Protein AF-A0A538HG33-F1 (afdb_monomer_lite)

pLDDT: mean 92.76, std 6.6, range [61.91, 98.75]

Foldseek 3Di:
DVVVVVVVVVVVVVVVLVVLVVVLPDDDDPPPDDDDPDDVVVVDPPVVVVVVCVLVVLLVVLVVQLVVQLVVLVVVCVVCLVVCLVVDDDDPLVSQLVSLVVNVVSNLVSNVVSQVVNQVSCVVVVFWQDDPVRSVVVSPQDPVNSVVSSVLSNQLQVLCQPVPLCSLVVSLVVQLVVLVVCQACVLVVDDDFDADPPPVLCVVCPPLLAAEGEDECVNTGLDWDWAWGHDDNSTYIYGYVNVVVPPDDPVRSVVRSVVSSVCHVVVVSVSVSSVSSSVSSVVSNVVSVVQCPPHTSNGD

Secondary structure (DSSP, 8-state):
-HHHHHHHHHHHHHHHHHHHHHHHH-----TT-------GGGTS-HHHHHHHHHHHHHHHHHHHHHHHHHHHHHHHHHHHHHHHHTTS-S-HHHHHHHHHHHHHHHHHHHHHHHHHHHHHHHHHHT-B-S-HHHHHHHHSPPHHHHHHHHHHHHHHHHHHHHHGGGTHHHHHHHHHHHHHHHHHHHHHHSPPPBP---HHHHHHHTTSSSEEEEE--TTTB----EEEE-SGGG-EEEEETTTSSSSS-HHHHHHHHHHHHHHHHTTHHHHHHHHHHHHHHHHHHHHHHHHTBTBBTTB-

Structure (mmCIF, N/CA/C/O backbone):
data_AF-A0A538HG33-F1
#
_entry.id   AF-A0A538HG33-F1
#
loop_
_atom_site.group_PDB
_atom_site.id
_atom_site.type_symbol
_atom_site.label_atom_id
_atom_site.label_alt_id
_atom_site.label_comp_id
_atom_site.label_asym_id
_atom_site.label_entity_id
_atom_site.label_seq_id
_atom_site.pdbx_PDB_ins_code
_atom_site.Cartn_x
_atom_site.Cartn_y
_atom_site.Cartn_z
_atom_site.occupancy
_atom_site.B_iso_or_equiv
_atom_site.auth_seq_id
_atom_site.auth_comp_id
_atom_site.auth_asym_id
_atom_site.auth_atom_id
_atom_site.pdbx_PDB_model_num
ATOM 1 N N . MET A 1 1 ? -34.900 19.925 19.706 1.00 61.91 1 MET A N 1
ATOM 2 C CA . MET A 1 1 ? -33.742 20.814 19.424 1.00 61.91 1 MET A CA 1
ATOM 3 C C . MET A 1 1 ? -32.403 20.076 19.303 1.00 61.91 1 MET A C 1
ATOM 5 O O . MET A 1 1 ? -31.758 20.230 18.278 1.00 61.91 1 MET A O 1
ATOM 9 N N . ARG A 1 2 ? -31.978 19.235 20.266 1.00 68.81 2 ARG A N 1
ATOM 10 C CA . ARG A 1 2 ? -30.670 18.530 20.203 1.00 68.81 2 ARG A CA 1
ATOM 11 C C . ARG A 1 2 ? -30.508 17.556 19.023 1.00 68.81 2 ARG A C 1
ATOM 13 O O . ARG A 1 2 ? -29.427 17.481 18.454 1.00 68.81 2 ARG A O 1
ATOM 20 N N . VAL A 1 3 ? -31.574 16.851 18.633 1.00 70.69 3 VAL A N 1
ATOM 21 C CA . VAL A 1 3 ? -31.559 15.928 17.478 1.00 70.69 3 VAL A CA 1
ATOM 22 C C . VAL A 1 3 ? -31.403 16.693 16.160 1.00 70.69 3 VAL A C 1
ATOM 24 O O . VAL A 1 3 ? -30.533 16.359 15.366 1.00 70.69 3 VAL A O 1
ATOM 27 N N . ALA A 1 4 ? -32.168 17.772 15.970 1.00 69.19 4 ALA A N 1
ATOM 28 C CA . ALA A 1 4 ? -32.060 18.634 14.791 1.00 69.19 4 ALA A CA 1
ATOM 29 C C . ALA A 1 4 ? -30.667 19.280 14.669 1.00 69.19 4 ALA A C 1
ATOM 31 O O . ALA A 1 4 ? -30.086 19.277 13.589 1.00 69.19 4 ALA A O 1
ATOM 32 N N . ALA A 1 5 ? -30.092 19.747 15.784 1.00 73.38 5 ALA A N 1
ATOM 33 C CA . ALA A 1 5 ? -28.723 20.262 15.812 1.00 73.38 5 ALA A CA 1
ATOM 34 C C . ALA A 1 5 ? -27.684 19.181 15.454 1.00 73.38 5 ALA A C 1
ATOM 36 O O . ALA A 1 5 ? -26.756 19.449 14.701 1.00 73.38 5 ALA A O 1
ATOM 37 N N . GLY A 1 6 ? -27.859 17.945 15.936 1.00 77.19 6 GLY A N 1
ATOM 38 C CA . GLY A 1 6 ? -26.986 16.822 15.580 1.00 77.19 6 GLY A CA 1
ATOM 39 C C . GLY A 1 6 ? -27.053 16.447 14.096 1.00 77.19 6 GLY A C 1
ATOM 40 O O . GLY A 1 6 ? -26.015 16.217 13.479 1.00 77.19 6 GLY A O 1
ATOM 41 N N . ILE A 1 7 ? -28.256 16.440 13.514 1.00 82.69 7 ILE A N 1
ATOM 42 C CA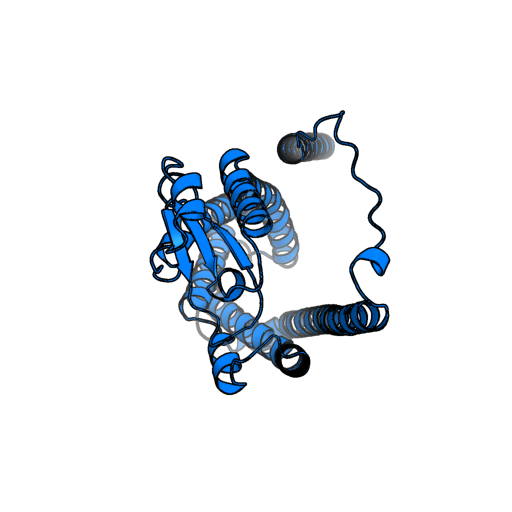 . ILE A 1 7 ? -28.467 16.191 12.080 1.00 82.69 7 ILE A CA 1
ATOM 43 C C . ILE A 1 7 ? -27.827 17.305 11.243 1.00 82.69 7 ILE A C 1
ATOM 45 O O . ILE A 1 7 ? -27.116 17.007 10.287 1.00 82.69 7 ILE A O 1
ATOM 49 N N . ALA A 1 8 ? -28.012 18.570 11.630 1.00 85.38 8 ALA A N 1
ATOM 50 C CA . ALA A 1 8 ? -27.404 19.707 10.943 1.00 85.38 8 ALA A CA 1
ATOM 51 C C . ALA A 1 8 ? -25.867 19.641 10.973 1.00 85.38 8 ALA A C 1
ATOM 53 O O . ALA A 1 8 ? -25.229 19.779 9.932 1.00 85.38 8 ALA A O 1
ATOM 54 N N . THR A 1 9 ? -25.263 19.346 12.131 1.00 86.56 9 THR A N 1
ATOM 55 C CA . THR A 1 9 ? -23.805 19.175 12.241 1.00 86.56 9 THR A CA 1
ATOM 56 C C . THR A 1 9 ? -23.301 18.037 11.359 1.00 86.56 9 THR A C 1
ATOM 58 O O . THR A 1 9 ? -22.304 18.203 10.659 1.00 86.56 9 THR A O 1
ATOM 61 N N . LEU A 1 10 ? -23.983 16.888 11.352 1.00 87.06 10 LEU A N 1
ATOM 62 C CA . LEU A 1 10 ? -23.599 15.764 10.499 1.00 87.06 10 LEU A CA 1
ATOM 63 C C . LEU A 1 10 ? -23.697 16.127 9.012 1.00 87.06 10 LEU A C 1
ATOM 65 O O . LEU A 1 10 ? -22.776 15.822 8.259 1.00 87.06 10 LEU A O 1
ATOM 69 N N . ALA A 1 11 ? -24.764 16.813 8.600 1.00 90.88 11 ALA A N 1
ATOM 70 C CA . ALA A 1 11 ? -24.935 17.267 7.224 1.00 90.88 11 ALA A CA 1
ATOM 71 C C . ALA A 1 11 ? -23.803 18.212 6.792 1.00 90.88 11 ALA A C 1
ATOM 73 O O . ALA A 1 11 ? -23.236 18.030 5.717 1.00 90.88 11 ALA A O 1
ATOM 74 N N . VAL A 1 12 ? -23.411 19.161 7.651 1.00 93.12 12 VAL A N 1
ATOM 75 C CA . VAL A 1 12 ? -22.276 20.064 7.392 1.00 93.12 12 VAL A CA 1
ATOM 76 C C . VAL A 1 12 ? -20.962 19.289 7.277 1.00 93.12 12 VAL A C 1
ATOM 78 O O . VAL A 1 12 ? -20.190 19.543 6.356 1.00 93.12 12 VAL A O 1
ATOM 81 N N . LEU A 1 13 ? -20.706 18.319 8.161 1.00 91.00 13 LEU A N 1
ATOM 82 C CA . LEU A 1 13 ? -19.490 17.499 8.104 1.00 91.00 13 LEU A CA 1
ATOM 83 C C . LEU A 1 13 ? -19.430 16.644 6.834 1.00 91.00 13 LEU A C 1
ATOM 85 O O . LEU A 1 13 ? -18.380 16.568 6.201 1.00 91.00 13 LEU A O 1
ATOM 89 N N . VAL A 1 14 ? -20.549 16.034 6.437 1.00 93.69 14 VAL A N 1
ATOM 90 C CA . VAL A 1 14 ? -20.647 15.263 5.190 1.00 93.69 14 VAL A CA 1
ATOM 91 C C . VAL A 1 14 ? -20.455 16.173 3.979 1.00 93.69 14 VAL A C 1
ATOM 93 O O . VAL A 1 14 ? -19.694 15.826 3.080 1.00 93.69 14 VAL A O 1
ATOM 96 N N . ALA A 1 15 ? -21.071 17.357 3.961 1.00 95.62 15 ALA A N 1
ATOM 97 C CA . ALA A 1 15 ? -20.892 18.327 2.885 1.00 95.62 15 ALA A CA 1
ATOM 98 C C . ALA A 1 15 ? -19.435 18.810 2.783 1.00 95.62 15 ALA A C 1
ATOM 100 O O . ALA A 1 15 ? -18.879 18.842 1.687 1.00 95.62 15 ALA A O 1
ATOM 101 N N . ALA A 1 16 ? -18.787 19.118 3.911 1.00 94.75 16 ALA A N 1
ATOM 102 C CA . ALA A 1 16 ? -17.375 19.495 3.953 1.00 94.75 16 ALA A CA 1
ATOM 103 C C . ALA A 1 16 ? -16.465 18.356 3.466 1.00 94.75 16 ALA A C 1
ATOM 105 O O . ALA A 1 16 ? -15.531 18.593 2.698 1.00 94.75 16 ALA A O 1
ATOM 106 N N . TRP A 1 17 ? -16.766 17.116 3.861 1.00 95.62 17 TRP A N 1
ATOM 107 C CA . TRP A 1 17 ? -16.050 15.927 3.404 1.00 95.62 17 TRP A CA 1
ATOM 108 C C . TRP A 1 17 ? -16.196 15.724 1.891 1.00 95.62 17 TRP A C 1
ATOM 110 O O . TRP A 1 17 ? -15.194 15.566 1.198 1.00 95.62 17 TRP A O 1
ATOM 120 N N . LEU A 1 18 ? -17.422 15.801 1.359 1.00 96.50 18 LEU A N 1
ATOM 121 C CA . LEU A 1 18 ? -17.706 15.691 -0.076 1.00 96.50 18 LEU A CA 1
ATOM 122 C C . LEU A 1 18 ? -17.047 16.820 -0.871 1.00 96.50 18 LEU A C 1
ATOM 124 O O . LEU A 1 18 ? -16.505 16.584 -1.950 1.00 96.50 18 LEU A O 1
ATOM 128 N N . PHE A 1 19 ? -17.048 18.039 -0.333 1.00 96.44 19 PHE A N 1
ATOM 129 C CA . PHE A 1 19 ? -16.368 19.171 -0.945 1.00 96.44 19 PHE A CA 1
ATOM 130 C C . PHE A 1 19 ? -14.856 18.934 -1.020 1.00 96.44 19 PHE A C 1
ATOM 132 O O . PHE A 1 19 ? -14.286 19.032 -2.107 1.00 96.44 19 PHE A O 1
ATOM 139 N N . ALA A 1 20 ? -14.212 18.535 0.081 1.00 95.56 20 ALA A N 1
ATOM 140 C CA . ALA A 1 20 ? -12.791 18.188 0.093 1.00 95.56 20 ALA A CA 1
ATOM 141 C C . ALA A 1 20 ? -12.471 17.033 -0.873 1.00 95.56 20 ALA A C 1
ATOM 143 O O . ALA A 1 20 ? -11.533 17.137 -1.666 1.00 95.56 20 ALA A O 1
ATOM 144 N N . ALA A 1 21 ? -13.293 15.978 -0.880 1.00 95.69 21 ALA A N 1
ATOM 145 C CA . ALA A 1 21 ? -13.190 14.872 -1.829 1.00 95.69 21 ALA A CA 1
ATOM 146 C C . ALA A 1 21 ? -13.263 15.375 -3.279 1.00 95.69 21 ALA A C 1
ATOM 148 O O . ALA A 1 21 ? -12.448 14.983 -4.111 1.00 95.69 21 ALA A O 1
ATOM 149 N N . SER A 1 22 ? -14.184 16.297 -3.578 1.00 94.88 22 SER A N 1
ATOM 150 C CA . SER A 1 22 ? -14.325 16.884 -4.913 1.00 94.88 22 SER A CA 1
ATOM 151 C C . SER A 1 22 ? -13.087 17.677 -5.336 1.00 94.88 22 SER A C 1
ATOM 153 O O . SER A 1 22 ? -12.684 17.602 -6.496 1.00 94.88 22 SER A O 1
ATOM 155 N N . LEU A 1 23 ? -12.440 18.396 -4.410 1.00 93.44 23 LEU A N 1
ATOM 156 C CA . LEU A 1 23 ? -11.201 19.124 -4.687 1.00 93.44 23 LEU A CA 1
ATOM 157 C C . LEU A 1 23 ? -10.047 18.165 -4.997 1.00 93.44 23 LEU A C 1
ATOM 159 O O . LEU A 1 23 ? -9.272 18.423 -5.917 1.00 93.44 23 LEU A O 1
ATOM 163 N N . LEU A 1 24 ? -9.958 17.045 -4.273 1.00 93.31 24 LEU A N 1
ATOM 164 C CA . LEU A 1 24 ? -8.940 16.018 -4.504 1.00 93.31 24 LEU A CA 1
ATOM 165 C C . LEU A 1 24 ? -9.186 15.215 -5.788 1.00 93.31 24 LEU A C 1
ATOM 167 O O . LEU A 1 24 ? -8.227 14.831 -6.461 1.00 93.31 24 LEU A O 1
ATOM 171 N N . TRP A 1 25 ? -10.453 14.990 -6.141 1.00 90.56 25 TRP A N 1
ATOM 172 C CA . TRP A 1 25 ? -10.863 14.247 -7.335 1.00 90.56 25 TRP A CA 1
ATOM 173 C C . TRP A 1 25 ? -10.581 15.000 -8.639 1.00 90.56 25 TRP A C 1
ATOM 175 O O . TRP A 1 25 ? -10.411 14.382 -9.691 1.00 90.56 25 TRP A O 1
ATOM 185 N N . ARG A 1 26 ? -10.505 16.338 -8.596 1.00 84.56 26 ARG A N 1
ATOM 186 C CA . ARG A 1 26 ? -10.223 17.160 -9.780 1.00 84.56 26 ARG A CA 1
ATOM 187 C C . ARG A 1 26 ? -8.912 16.728 -10.441 1.00 84.56 26 ARG A C 1
ATOM 189 O O . ARG A 1 26 ? -7.808 16.899 -9.908 1.00 84.56 26 ARG A O 1
ATOM 196 N N . THR A 1 27 ? -9.052 16.219 -11.658 1.00 79.62 27 THR A N 1
ATOM 197 C CA . THR A 1 27 ? -7.959 15.931 -12.581 1.00 79.62 27 THR A CA 1
ATOM 198 C C . THR A 1 27 ? -8.141 16.756 -13.850 1.00 79.62 27 THR A C 1
ATOM 200 O O . THR A 1 27 ? -9.263 17.009 -14.284 1.00 79.62 27 THR A O 1
ATOM 203 N N . GLN A 1 28 ? -7.036 17.223 -14.424 1.00 76.38 28 GLN A N 1
ATOM 204 C CA . GLN A 1 28 ? -7.045 17.949 -15.689 1.00 76.38 28 GLN A CA 1
ATOM 205 C C . GLN A 1 28 ? -6.690 16.970 -16.799 1.00 76.38 28 GLN A C 1
ATOM 207 O O . GLN A 1 28 ? -5.520 16.630 -16.981 1.00 76.38 28 GLN A O 1
ATOM 212 N N . VAL A 1 29 ? -7.704 16.540 -17.538 1.00 78.12 29 VAL A N 1
ATOM 213 C CA . VAL A 1 29 ? -7.530 15.810 -18.792 1.00 78.12 29 VAL A CA 1
ATOM 214 C C . VAL A 1 29 ? -7.825 16.799 -19.920 1.00 78.12 29 VAL A C 1
ATOM 216 O O . VAL A 1 29 ? -8.889 17.420 -19.889 1.00 78.12 29 VAL A O 1
ATOM 219 N N . PRO A 1 30 ? -6.906 17.012 -20.880 1.00 82.75 30 PRO A N 1
ATOM 220 C CA . PRO A 1 30 ? -7.174 17.887 -22.014 1.00 82.75 30 PRO A CA 1
ATOM 221 C C . PRO A 1 30 ? -8.454 17.444 -22.726 1.00 82.75 30 PRO A C 1
ATOM 223 O O . PRO A 1 30 ? -8.571 16.280 -23.099 1.00 82.75 30 PRO A O 1
ATOM 226 N N . ALA A 1 31 ? -9.400 18.359 -22.943 1.00 85.00 31 ALA A N 1
ATOM 227 C CA . ALA A 1 31 ? -10.654 18.040 -23.637 1.00 85.00 31 ALA A CA 1
ATOM 228 C C . ALA A 1 31 ? -10.423 17.559 -25.085 1.00 85.00 31 ALA A C 1
ATOM 230 O O . ALA A 1 31 ? -11.254 16.865 -25.660 1.00 85.00 31 ALA A O 1
ATOM 231 N N . SER A 1 32 ? -9.268 17.899 -25.662 1.00 89.31 32 SER A N 1
ATOM 232 C CA . SER A 1 32 ? -8.808 17.442 -26.974 1.00 89.31 32 SER A CA 1
ATOM 233 C C . SER A 1 32 ? -8.150 16.056 -26.962 1.00 89.31 32 SER A C 1
ATOM 235 O O . SER A 1 32 ? -7.785 15.560 -28.029 1.00 89.31 32 SER A O 1
ATOM 237 N N . LEU A 1 33 ? -7.984 15.413 -25.796 1.00 86.94 33 LEU A N 1
ATOM 238 C CA . LEU A 1 33 ? -7.377 14.088 -25.702 1.00 86.94 33 LEU A CA 1
ATOM 239 C C . LEU A 1 33 ? -8.316 13.041 -26.309 1.00 86.94 33 LEU A C 1
ATOM 241 O O . LEU A 1 33 ? -9.265 12.580 -25.677 1.00 86.94 33 LEU A O 1
ATOM 245 N N . ARG A 1 34 ? -8.023 12.631 -27.541 1.00 86.62 34 ARG A N 1
ATOM 246 C CA . ARG A 1 34 ? -8.666 11.487 -28.187 1.00 86.62 34 ARG A CA 1
ATOM 247 C C . ARG A 1 34 ? -7.807 10.254 -27.954 1.00 86.62 34 ARG A C 1
ATOM 249 O O . ARG A 1 34 ? -6.747 10.114 -28.558 1.00 86.62 34 ARG A O 1
ATOM 256 N N . LEU A 1 35 ? -8.255 9.378 -27.058 1.00 86.06 35 LEU A N 1
ATOM 257 C CA . LEU A 1 35 ? -7.585 8.100 -26.840 1.00 86.06 35 LEU A CA 1
ATOM 258 C C . LEU A 1 35 ? -7.819 7.195 -28.058 1.00 86.06 35 LEU A C 1
ATOM 260 O O . LEU A 1 35 ? -8.971 7.038 -28.479 1.00 86.06 35 LEU A O 1
ATOM 264 N N . PRO A 1 36 ? -6.767 6.597 -28.638 1.00 86.56 36 PRO A N 1
ATOM 265 C CA . PRO A 1 36 ? -6.952 5.613 -29.691 1.00 86.56 36 PRO A CA 1
ATOM 266 C C . PRO A 1 36 ? -7.705 4.401 -29.130 1.00 86.56 36 PRO A C 1
ATOM 268 O O . PRO A 1 36 ? -7.455 3.966 -28.005 1.00 86.56 36 PRO A O 1
ATOM 271 N N . ARG A 1 37 ? -8.613 3.821 -29.924 1.00 87.06 37 ARG A N 1
ATOM 272 C CA . ARG A 1 37 ? -9.124 2.476 -29.634 1.00 87.06 37 ARG A CA 1
ATOM 273 C C . ARG A 1 37 ? -8.009 1.490 -29.953 1.00 87.06 37 ARG A C 1
ATOM 275 O O . ARG A 1 37 ? -7.723 1.235 -31.121 1.00 87.06 37 ARG A O 1
ATOM 282 N N . LEU A 1 38 ? -7.354 0.997 -28.911 1.00 89.81 38 LEU A N 1
ATOM 283 C CA . LEU A 1 38 ? -6.336 -0.033 -29.031 1.00 89.81 38 LEU A CA 1
ATOM 284 C C . LEU A 1 38 ? -7.021 -1.396 -29.024 1.00 89.81 38 LEU A C 1
ATOM 286 O O . LEU A 1 38 ? -7.785 -1.705 -28.113 1.00 89.81 38 LEU A O 1
ATOM 290 N N . ASP A 1 39 ? -6.744 -2.191 -30.049 1.00 92.38 39 ASP A N 1
ATOM 291 C CA . ASP A 1 39 ? -7.105 -3.602 -30.098 1.00 92.38 39 ASP A CA 1
ATOM 292 C C . ASP A 1 39 ? -5.904 -4.420 -29.594 1.00 92.38 39 ASP A C 1
ATOM 294 O O . ASP A 1 39 ? -4.862 -4.418 -30.260 1.00 92.38 39 ASP A O 1
ATOM 298 N N . PRO A 1 40 ? -6.001 -5.095 -28.431 1.00 92.88 40 PRO A N 1
ATOM 299 C CA . PRO A 1 40 ? -4.903 -5.883 -27.875 1.00 92.88 40 PRO A CA 1
ATOM 300 C C . PRO A 1 40 ? -4.376 -6.960 -28.828 1.00 92.88 40 PRO A C 1
ATOM 302 O O . PRO A 1 40 ? -3.179 -7.246 -28.801 1.00 92.88 40 PRO A O 1
ATOM 305 N N . HIS A 1 41 ? -5.226 -7.508 -29.705 1.00 94.31 41 HIS A N 1
ATOM 306 C CA . HIS A 1 41 ? -4.846 -8.554 -30.660 1.00 94.31 41 HIS A CA 1
ATOM 307 C C . HIS A 1 41 ? -3.892 -8.045 -31.752 1.00 94.31 41 HIS A C 1
ATOM 309 O O . HIS A 1 41 ? -3.216 -8.837 -32.405 1.00 94.31 41 HIS A O 1
ATOM 315 N N . ARG A 1 42 ? -3.775 -6.719 -31.927 1.00 94.88 42 ARG A N 1
ATOM 316 C CA . ARG A 1 42 ? -2.772 -6.108 -32.817 1.00 94.88 42 ARG A CA 1
ATOM 317 C C . ARG A 1 42 ? -1.364 -6.099 -32.230 1.00 94.88 42 ARG A C 1
ATOM 319 O O . ARG A 1 42 ? -0.406 -5.941 -32.978 1.00 94.88 42 ARG A O 1
ATOM 326 N N . TYR A 1 43 ? -1.241 -6.225 -30.911 1.00 93.31 43 TYR A N 1
ATOM 327 C CA . TYR A 1 43 ? 0.034 -6.126 -30.194 1.00 93.31 43 TYR A CA 1
ATOM 328 C C . TYR A 1 43 ? 0.463 -7.462 -29.589 1.00 93.31 43 TYR A C 1
ATOM 330 O O . TYR A 1 43 ? 1.655 -7.724 -29.445 1.00 93.31 43 TYR A O 1
ATOM 338 N N . PHE A 1 44 ? -0.499 -8.315 -29.238 1.00 96.75 44 PHE A N 1
ATOM 339 C CA . PHE A 1 44 ? -0.262 -9.557 -28.519 1.00 96.75 44 PHE A CA 1
ATOM 340 C C . PHE A 1 44 ? -1.007 -10.714 -29.177 1.00 96.75 44 PHE A C 1
ATOM 342 O O . PHE A 1 44 ? -2.152 -10.574 -29.599 1.00 96.75 44 PHE A O 1
ATOM 349 N N . SER A 1 45 ? -0.371 -11.886 -29.219 1.00 97.44 45 SER A N 1
ATOM 350 C CA . SER A 1 45 ? -1.024 -13.098 -29.711 1.00 97.44 45 SER A CA 1
ATOM 351 C C . SER A 1 45 ? -2.126 -13.566 -28.759 1.00 97.44 45 SER A C 1
ATOM 353 O O . SER A 1 45 ? -2.036 -13.384 -27.542 1.00 97.44 45 SER A O 1
ATOM 355 N N . ASP A 1 46 ? -3.124 -14.276 -29.286 1.00 97.38 46 ASP A N 1
ATOM 356 C CA . ASP A 1 46 ? -4.187 -14.877 -28.471 1.00 97.38 46 ASP A CA 1
ATOM 357 C C . ASP A 1 46 ? -3.645 -15.799 -27.375 1.00 97.38 46 ASP A C 1
ATOM 359 O O . ASP A 1 46 ? -4.187 -15.873 -26.271 1.00 97.38 46 ASP A O 1
ATOM 363 N N . ALA A 1 47 ? -2.557 -16.513 -27.673 1.00 97.62 47 ALA A N 1
ATOM 364 C CA . ALA A 1 47 ? -1.883 -17.366 -26.706 1.00 97.62 47 ALA A CA 1
ATOM 365 C C . ALA A 1 47 ? -1.316 -16.548 -25.537 1.00 97.62 47 ALA A C 1
ATOM 367 O O . ALA A 1 47 ? -1.466 -16.955 -24.384 1.00 97.62 47 ALA A O 1
ATOM 368 N N . LEU A 1 48 ? -0.713 -15.387 -25.817 1.00 96.38 48 LEU A N 1
ATOM 369 C CA . LEU A 1 48 ? -0.195 -14.491 -24.789 1.00 96.38 48 LEU A CA 1
ATOM 370 C C . LEU A 1 48 ? -1.330 -13.854 -23.982 1.00 96.38 48 LEU A C 1
ATOM 372 O O . LEU A 1 48 ? -1.275 -13.882 -22.757 1.00 96.38 48 LEU A O 1
ATOM 376 N N . LEU A 1 49 ? -2.390 -13.375 -24.637 1.00 97.31 49 LEU A N 1
ATOM 377 C CA . LEU A 1 49 ? -3.558 -12.803 -23.959 1.00 97.31 49 LEU A CA 1
ATOM 378 C C . LEU A 1 49 ? -4.229 -13.820 -23.025 1.00 97.31 49 LEU A C 1
ATOM 380 O O . LEU A 1 49 ? -4.495 -13.507 -21.865 1.00 97.31 49 LEU A O 1
ATOM 384 N N . ARG A 1 50 ? -4.432 -15.067 -23.476 1.00 97.69 50 ARG A N 1
ATOM 385 C CA . ARG A 1 50 ? -4.954 -16.146 -22.617 1.00 97.69 50 ARG A CA 1
ATOM 386 C C . ARG A 1 50 ? -4.005 -16.487 -21.471 1.00 97.69 50 ARG A C 1
ATOM 388 O O . ARG A 1 50 ? -4.466 -16.743 -20.359 1.00 97.69 50 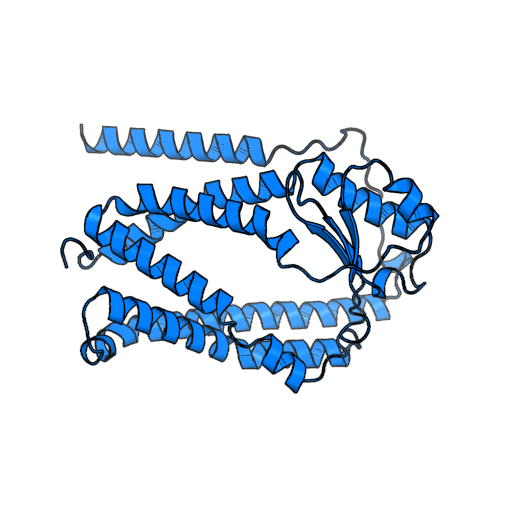ARG A O 1
ATOM 395 N N . ARG A 1 51 ? -2.692 -16.494 -21.723 1.00 97.31 51 ARG A N 1
ATOM 396 C CA . ARG A 1 51 ? -1.673 -16.737 -20.692 1.00 97.31 51 ARG A CA 1
ATOM 397 C C . ARG A 1 51 ? -1.725 -15.655 -19.609 1.00 97.31 51 ARG A C 1
ATOM 399 O O . ARG A 1 51 ? -1.774 -16.011 -18.436 1.00 97.31 51 ARG A O 1
ATOM 406 N N . THR A 1 52 ? -1.789 -14.379 -19.983 1.00 96.25 52 THR A N 1
ATOM 407 C CA . THR A 1 52 ? -1.907 -13.252 -19.042 1.00 96.25 52 THR A CA 1
ATOM 408 C C . THR A 1 52 ? -3.247 -13.266 -18.304 1.00 96.25 52 THR A C 1
ATOM 410 O O . THR A 1 52 ? -3.275 -13.151 -17.086 1.00 96.25 52 THR A O 1
ATOM 413 N N . ALA A 1 53 ? -4.365 -13.521 -18.991 1.00 97.56 53 ALA A N 1
ATOM 414 C CA . ALA A 1 53 ? -5.674 -13.610 -18.340 1.00 97.56 53 ALA A CA 1
ATOM 415 C C . ALA A 1 53 ? -5.736 -14.744 -17.300 1.00 97.56 53 ALA A C 1
ATOM 417 O O . ALA A 1 53 ? -6.299 -14.572 -16.219 1.00 97.56 53 ALA A O 1
ATOM 418 N N . ARG A 1 54 ? -5.125 -15.900 -17.599 1.00 98.25 54 ARG A N 1
ATOM 419 C CA . ARG A 1 54 ? -5.006 -17.009 -16.644 1.00 98.25 54 ARG A CA 1
ATOM 420 C C . ARG A 1 54 ? -4.117 -16.637 -15.461 1.00 98.25 54 ARG A C 1
ATOM 422 O O . ARG A 1 54 ? -4.451 -16.993 -14.332 1.00 98.25 54 ARG A O 1
ATOM 429 N N . HIS A 1 55 ? -3.002 -15.959 -15.729 1.00 97.81 55 HIS A N 1
ATOM 430 C CA . HIS A 1 55 ? -2.096 -15.469 -14.700 1.00 97.81 55 HIS A CA 1
ATOM 431 C C . HIS A 1 55 ? -2.835 -14.577 -13.695 1.00 97.81 55 HIS A C 1
ATOM 433 O O . HIS A 1 55 ? -2.919 -14.918 -12.514 1.00 97.81 55 HIS A O 1
ATOM 439 N N . ASP A 1 56 ? -3.455 -13.508 -14.191 1.00 97.75 56 ASP A N 1
ATOM 440 C CA . ASP A 1 56 ? -4.105 -12.484 -13.374 1.00 97.75 56 ASP A CA 1
ATOM 441 C C . ASP A 1 56 ? -5.386 -12.997 -12.712 1.00 97.75 56 ASP A C 1
ATOM 443 O O . ASP A 1 56 ? -5.714 -12.610 -11.589 1.00 97.75 56 ASP A O 1
ATOM 447 N N . GLY A 1 57 ? -6.117 -13.886 -13.391 1.00 98.56 57 GLY A N 1
ATOM 448 C CA . GLY A 1 57 ? -7.316 -14.519 -12.849 1.00 98.56 57 GLY A CA 1
ATOM 449 C C . GLY A 1 57 ? -7.019 -15.319 -11.582 1.00 98.56 57 GLY A C 1
ATOM 450 O O . GLY A 1 57 ? -7.739 -15.181 -10.594 1.00 98.56 57 GLY A O 1
ATOM 451 N N . PHE A 1 58 ? -5.932 -16.097 -11.580 1.00 98.69 58 PHE A N 1
ATOM 452 C CA . PHE A 1 58 ? -5.499 -16.840 -10.396 1.00 98.69 58 PHE A CA 1
ATOM 453 C C . PHE A 1 58 ? -5.145 -15.898 -9.240 1.00 98.69 58 PHE A C 1
ATOM 455 O O . PHE A 1 58 ? -5.722 -16.035 -8.165 1.00 98.69 58 PHE A O 1
ATOM 462 N N . LEU A 1 59 ? -4.270 -14.910 -9.466 1.00 98.31 59 LEU A N 1
ATOM 463 C CA . LEU A 1 59 ? -3.831 -13.981 -8.414 1.00 98.31 59 LEU A CA 1
ATOM 464 C C . LEU A 1 59 ? -4.990 -13.164 -7.837 1.00 98.31 59 LEU A C 1
ATOM 466 O O . LEU A 1 59 ? -5.032 -12.896 -6.638 1.00 98.31 59 LEU A O 1
ATOM 470 N N . ARG A 1 60 ? -5.966 -12.793 -8.671 1.00 98.56 60 ARG A N 1
ATOM 471 C CA . ARG A 1 60 ? -7.163 -12.077 -8.219 1.00 98.56 60 ARG A CA 1
ATOM 472 C C . ARG A 1 60 ? -8.032 -12.941 -7.310 1.00 98.56 60 ARG A C 1
ATOM 474 O O . ARG A 1 60 ? -8.494 -12.455 -6.281 1.00 98.56 60 ARG A O 1
ATOM 481 N N . ILE A 1 61 ? -8.269 -14.198 -7.685 1.00 98.69 61 ILE A N 1
ATOM 482 C CA . ILE A 1 61 ? -9.049 -15.133 -6.865 1.00 98.69 61 ILE A CA 1
ATOM 483 C C . ILE A 1 61 ? -8.307 -15.426 -5.559 1.00 98.69 61 ILE A C 1
ATOM 485 O O . ILE A 1 61 ? -8.905 -15.326 -4.490 1.00 98.69 61 ILE A O 1
ATOM 489 N N . ASP A 1 62 ? -7.007 -15.712 -5.637 1.00 98.69 62 ASP A N 1
ATOM 490 C CA . ASP A 1 62 ? -6.153 -15.950 -4.473 1.00 98.69 62 ASP A CA 1
ATOM 491 C C . ASP A 1 62 ? -6.178 -14.757 -3.504 1.00 98.69 62 ASP A C 1
ATOM 493 O O . ASP A 1 62 ? -6.441 -14.933 -2.317 1.00 98.69 62 ASP A O 1
ATOM 497 N N . PHE A 1 63 ? -6.060 -13.524 -4.012 1.00 98.38 63 PHE A N 1
ATOM 498 C CA . PHE A 1 63 ? -6.175 -12.305 -3.207 1.00 98.38 63 PHE A CA 1
ATOM 499 C C . PHE A 1 63 ? -7.522 -12.191 -2.474 1.00 98.38 63 PHE A C 1
ATOM 501 O O . PHE A 1 63 ? -7.558 -11.803 -1.299 1.00 98.38 63 PHE A O 1
ATOM 508 N N . LEU A 1 64 ? -8.634 -12.512 -3.144 1.00 98.62 64 LEU A N 1
ATOM 509 C CA . LEU A 1 64 ? -9.967 -12.474 -2.536 1.00 98.62 64 LEU A CA 1
ATOM 510 C C . LEU A 1 64 ? -10.105 -13.530 -1.434 1.00 98.62 64 LEU A C 1
ATOM 512 O O . LEU A 1 64 ? -10.588 -13.212 -0.345 1.00 98.62 64 LEU A O 1
ATOM 516 N N . LEU A 1 65 ? -9.633 -14.754 -1.681 1.00 98.75 65 LEU A N 1
ATOM 517 C CA . LEU A 1 65 ? -9.644 -15.833 -0.693 1.00 98.75 65 LEU A CA 1
ATOM 518 C C . LEU A 1 65 ? -8.730 -15.522 0.498 1.00 98.75 65 LEU A C 1
ATOM 520 O O . LEU A 1 65 ? -9.151 -15.687 1.641 1.00 98.75 65 LEU A O 1
ATOM 524 N N . ALA A 1 66 ? -7.532 -14.985 0.253 1.00 98.50 66 ALA A N 1
ATOM 525 C CA . ALA A 1 66 ? -6.606 -14.544 1.293 1.00 98.50 66 ALA A CA 1
ATOM 526 C C . ALA A 1 66 ? -7.232 -13.469 2.186 1.00 98.50 66 ALA A C 1
ATOM 528 O O . ALA A 1 66 ? -7.101 -13.499 3.410 1.00 98.50 66 ALA A O 1
ATOM 529 N N . SER A 1 67 ? -7.941 -12.520 1.573 1.00 98.44 67 SER A N 1
ATOM 530 C CA . SER A 1 67 ? -8.632 -11.447 2.288 1.00 98.44 67 SER A CA 1
ATOM 531 C C . SER A 1 67 ? -9.804 -11.989 3.110 1.00 98.44 67 SER A C 1
ATOM 533 O O . SER A 1 67 ? -9.948 -11.626 4.276 1.00 98.44 67 SER A O 1
ATOM 535 N N . ALA A 1 68 ? -10.600 -12.908 2.555 1.00 98.56 68 ALA A N 1
ATOM 536 C CA . ALA A 1 68 ? -11.681 -13.572 3.280 1.00 98.56 68 ALA A CA 1
ATOM 537 C C . ALA A 1 68 ? -11.157 -14.403 4.465 1.00 98.56 68 ALA A C 1
ATOM 539 O O . ALA A 1 68 ? -11.682 -14.287 5.572 1.00 98.56 68 ALA A O 1
ATOM 540 N N . ALA A 1 69 ? -10.089 -15.180 4.266 1.00 98.62 69 ALA A N 1
ATOM 541 C CA . ALA A 1 69 ? -9.452 -15.976 5.312 1.00 98.62 69 ALA A CA 1
ATOM 542 C C . ALA A 1 69 ? -8.886 -15.097 6.434 1.00 98.62 69 ALA A C 1
ATOM 544 O O . ALA A 1 69 ? -9.097 -15.385 7.612 1.00 98.62 69 ALA A O 1
ATOM 545 N N . GLN A 1 70 ? -8.225 -13.989 6.087 1.00 98.38 70 GLN A N 1
ATOM 546 C CA . GLN A 1 70 ? -7.721 -13.031 7.068 1.00 98.38 70 GLN A CA 1
ATOM 547 C C . GLN A 1 70 ? -8.856 -12.387 7.876 1.00 98.38 70 GLN A C 1
ATOM 549 O O . GLN A 1 70 ? -8.764 -12.306 9.101 1.00 98.38 70 GLN A O 1
ATOM 554 N N . LEU A 1 71 ? -9.932 -11.942 7.216 1.00 98.12 71 LEU A N 1
ATOM 555 C CA . LEU A 1 71 ? -11.089 -11.359 7.900 1.00 98.12 71 LEU A CA 1
ATOM 556 C C . LEU A 1 71 ? -11.769 -12.380 8.814 1.00 98.12 71 LEU A C 1
ATOM 558 O O . LEU A 1 71 ? -12.105 -12.043 9.948 1.00 98.12 71 LEU A O 1
ATOM 562 N N . LEU A 1 72 ? -11.923 -13.627 8.360 1.00 98.44 72 LEU A N 1
ATOM 563 C CA . LEU A 1 72 ? -12.466 -14.713 9.171 1.00 98.44 72 LEU A CA 1
ATOM 564 C C . LEU A 1 72 ? -11.588 -14.980 10.399 1.00 98.44 72 LEU A C 1
ATOM 566 O O . LEU A 1 72 ? -12.105 -15.042 11.511 1.00 98.44 72 LEU A O 1
ATOM 570 N N . ALA A 1 73 ? -10.270 -15.078 10.225 1.00 98.06 73 ALA A N 1
ATOM 571 C CA . ALA A 1 73 ? -9.334 -15.304 11.322 1.00 98.06 73 ALA A CA 1
ATOM 572 C C . ALA A 1 73 ? -9.383 -14.172 12.363 1.00 98.06 73 ALA A C 1
ATOM 574 O O . ALA A 1 73 ? -9.432 -14.433 13.566 1.00 98.06 73 ALA A O 1
ATOM 575 N N . LEU A 1 74 ? -9.447 -12.914 11.914 1.00 96.31 74 LEU A N 1
ATOM 576 C CA . LEU A 1 74 ? -9.606 -11.758 12.798 1.00 96.31 74 LEU A CA 1
ATOM 577 C C . LEU A 1 74 ? -10.985 -11.717 13.471 1.00 96.31 74 LEU A C 1
ATOM 579 O O . LEU A 1 74 ? -11.070 -11.356 14.643 1.00 96.31 74 LEU A O 1
ATOM 583 N N . ALA A 1 75 ? -12.058 -12.112 12.781 1.00 96.06 75 ALA A N 1
ATOM 584 C CA . ALA A 1 75 ? -13.397 -12.197 13.362 1.00 96.06 75 ALA A CA 1
ATOM 585 C C . ALA A 1 75 ? -13.467 -13.281 14.448 1.00 96.06 75 ALA A C 1
ATOM 587 O O . ALA A 1 75 ? -13.979 -13.032 15.540 1.00 96.06 75 ALA A O 1
ATOM 588 N N . VAL A 1 76 ? -12.888 -14.456 14.186 1.00 96.25 76 VAL A N 1
ATOM 589 C CA . VAL A 1 76 ? -12.743 -15.534 15.172 1.00 96.25 76 VAL A CA 1
ATOM 590 C C . VAL A 1 76 ? -11.928 -15.046 16.366 1.00 96.25 76 VAL A C 1
ATOM 592 O O . VAL A 1 76 ? -12.375 -15.192 17.504 1.00 96.25 76 VAL A O 1
ATOM 595 N N . LEU A 1 77 ? -10.784 -14.394 16.133 1.00 94.62 77 LEU A N 1
ATOM 596 C CA . LEU A 1 77 ? -9.985 -13.809 17.207 1.00 94.62 77 LEU A CA 1
ATOM 597 C C . LEU A 1 77 ? -10.796 -12.794 18.020 1.00 94.62 77 LEU A C 1
ATOM 599 O O . LEU A 1 77 ? -10.773 -12.859 19.242 1.00 94.62 77 LEU A O 1
ATOM 603 N N . ALA A 1 78 ? -11.559 -11.905 17.382 1.00 91.50 78 ALA A N 1
ATOM 604 C CA . ALA A 1 78 ? -12.390 -10.921 18.074 1.00 91.50 78 ALA A CA 1
ATOM 605 C C . ALA A 1 78 ? -13.490 -11.570 18.939 1.00 91.50 78 ALA A C 1
ATOM 607 O O . ALA A 1 78 ? -13.784 -11.084 20.032 1.00 91.50 78 ALA A O 1
ATOM 608 N N . VAL A 1 79 ? -14.073 -12.688 18.490 1.00 92.19 79 VAL A N 1
ATOM 609 C CA . VAL A 1 79 ? -15.070 -13.465 19.251 1.00 92.19 79 VAL A CA 1
ATOM 610 C C . VAL A 1 79 ? -14.434 -14.232 20.416 1.00 92.19 79 VAL A C 1
ATOM 612 O O . VAL A 1 79 ? -15.047 -14.373 21.480 1.00 92.19 79 VAL A O 1
ATOM 615 N N . LEU A 1 80 ? -13.215 -14.744 20.239 1.00 91.50 80 LEU A N 1
ATOM 616 C CA . LEU A 1 80 ? -12.505 -15.520 21.258 1.00 91.50 80 LEU A CA 1
ATOM 617 C C . LEU A 1 80 ? -11.765 -14.640 22.271 1.00 91.50 80 LEU A C 1
ATOM 619 O O . LEU A 1 80 ? -11.663 -15.031 23.433 1.00 91.50 80 LEU A O 1
ATOM 623 N N . ALA A 1 81 ? -11.305 -13.453 21.867 1.00 88.12 81 ALA A N 1
ATOM 624 C CA . ALA A 1 81 ? -10.469 -12.555 22.660 1.00 88.12 81 ALA A CA 1
ATOM 625 C C . ALA A 1 81 ? -11.005 -12.320 24.084 1.00 88.12 81 ALA A C 1
ATOM 627 O O . ALA A 1 81 ? -10.241 -12.536 25.021 1.00 88.12 81 ALA A O 1
ATOM 628 N N . PRO A 1 82 ? -12.296 -12.009 24.326 1.00 84.31 82 PRO A N 1
ATOM 629 C CA . PRO A 1 82 ? -12.797 -11.806 25.689 1.00 84.31 82 PRO A CA 1
ATOM 630 C C . PRO A 1 82 ? -12.600 -13.014 26.621 1.00 84.31 82 PRO A C 1
ATOM 632 O O . PRO A 1 82 ? -12.407 -12.835 27.820 1.00 84.31 82 PRO A O 1
ATOM 635 N N . ARG A 1 83 ? -12.600 -14.243 26.080 1.00 84.38 83 ARG A N 1
ATOM 636 C CA . ARG A 1 83 ? -12.419 -15.484 26.857 1.00 84.38 83 ARG A CA 1
ATOM 637 C C . ARG A 1 83 ? -10.965 -15.736 27.252 1.00 84.38 83 ARG A C 1
ATOM 639 O O . ARG A 1 83 ? -10.710 -16.430 28.232 1.00 84.38 83 ARG A O 1
ATOM 646 N N . VAL A 1 84 ? -10.015 -15.208 26.482 1.00 77.81 84 VAL A N 1
ATOM 647 C CA . VAL A 1 84 ? -8.572 -15.417 26.693 1.00 77.81 84 VAL A CA 1
ATOM 648 C C . VAL A 1 84 ? -7.888 -14.207 27.325 1.00 77.81 84 VAL A C 1
ATOM 650 O O . VAL A 1 84 ? -6.952 -14.386 28.095 1.00 77.81 84 VAL A O 1
ATOM 653 N N . VAL A 1 85 ? -8.397 -12.992 27.103 1.00 78.12 85 VAL A N 1
ATOM 654 C CA . VAL A 1 85 ? -7.851 -11.735 27.649 1.00 78.12 85 VAL A CA 1
ATOM 655 C C . VAL A 1 85 ? -7.889 -11.695 29.173 1.00 78.12 85 VAL A C 1
ATOM 657 O O . VAL A 1 85 ? -7.015 -11.092 29.787 1.00 78.12 85 VAL A O 1
ATOM 660 N N . GLY A 1 86 ? -8.858 -12.365 29.804 1.00 69.81 86 GLY A N 1
ATOM 661 C CA . GLY A 1 86 ? -8.896 -12.509 31.263 1.00 69.81 86 GLY A CA 1
ATOM 662 C C . GLY A 1 86 ? -7.714 -13.298 31.843 1.00 69.81 86 GLY A C 1
ATOM 663 O O . GLY A 1 86 ? -7.442 -13.181 33.032 1.00 69.81 86 GLY A O 1
ATOM 664 N N . ARG A 1 87 ? -6.996 -14.072 31.014 1.00 77.81 87 ARG A N 1
ATOM 665 C CA . ARG A 1 87 ? -5.804 -14.845 31.407 1.00 77.81 87 ARG A CA 1
ATOM 666 C C . ARG A 1 87 ? -4.497 -14.078 31.194 1.00 77.81 87 ARG A C 1
ATOM 668 O O . ARG A 1 87 ? -3.450 -14.529 31.651 1.00 77.81 87 ARG A O 1
ATOM 675 N N . LEU A 1 88 ? -4.552 -12.946 30.495 1.00 78.69 88 LEU A N 1
ATOM 676 C CA . LEU A 1 88 ? -3.398 -12.097 30.228 1.00 78.69 88 LEU A CA 1
ATOM 677 C C . LEU A 1 88 ? -3.035 -11.268 31.466 1.00 78.69 88 LEU A C 1
ATOM 679 O O . LEU A 1 88 ? -3.906 -10.816 32.217 1.00 78.69 88 LEU A O 1
ATOM 683 N N . ARG A 1 89 ? -1.735 -11.069 31.691 1.00 76.88 89 ARG A N 1
ATOM 684 C CA . ARG A 1 89 ? -1.219 -10.340 32.856 1.00 76.88 89 ARG A CA 1
ATOM 685 C C . ARG A 1 89 ? -1.200 -8.830 32.589 1.00 76.88 89 ARG A C 1
ATOM 687 O O . ARG A 1 89 ? -1.100 -8.372 31.460 1.00 76.88 89 ARG A O 1
ATOM 694 N N . GLY A 1 90 ? -1.293 -8.035 33.656 1.00 84.62 90 GLY A N 1
ATOM 695 C CA . GLY A 1 90 ? -1.175 -6.574 33.594 1.00 84.62 90 GLY A CA 1
ATOM 696 C C . GLY A 1 90 ? -2.472 -5.812 33.301 1.00 84.62 90 GLY A C 1
ATOM 697 O O . GLY A 1 90 ? -3.576 -6.368 33.285 1.00 84.62 90 GLY A O 1
ATOM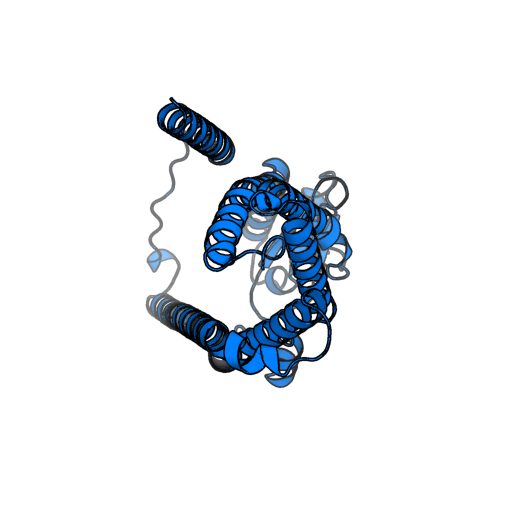 698 N N . GLY A 1 91 ? -2.323 -4.492 33.148 1.00 88.81 91 GLY A N 1
ATOM 699 C CA . GLY A 1 91 ? -3.424 -3.547 32.941 1.00 88.81 91 GLY A CA 1
ATOM 700 C C . GLY A 1 91 ? -3.954 -3.526 31.505 1.00 88.81 91 GLY A C 1
ATOM 701 O O . GLY A 1 91 ? -3.378 -4.132 30.606 1.00 88.81 91 GLY A O 1
ATOM 702 N N . ALA A 1 92 ? -5.039 -2.777 31.278 1.00 88.38 92 ALA A N 1
ATOM 703 C CA . ALA A 1 92 ? -5.737 -2.724 29.987 1.00 88.38 92 ALA A CA 1
ATOM 704 C C . ALA A 1 92 ? -4.808 -2.430 28.797 1.00 88.38 92 ALA A C 1
ATOM 706 O O . ALA A 1 92 ? -4.934 -3.081 27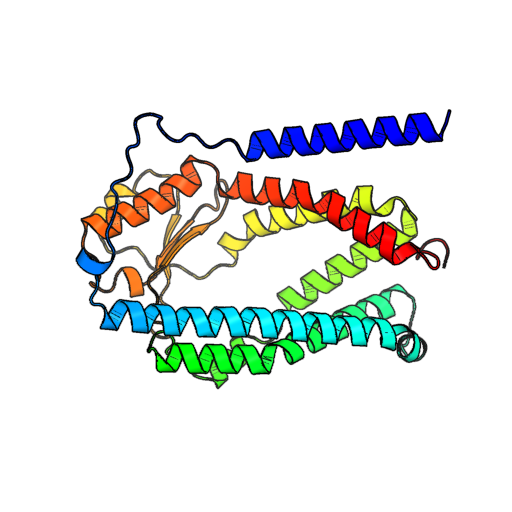.766 1.00 88.38 92 ALA A O 1
ATOM 707 N N . LEU A 1 93 ? -3.854 -1.503 28.955 1.00 90.75 93 LEU A N 1
ATOM 708 C CA . LEU A 1 93 ? -2.880 -1.170 27.912 1.00 90.75 93 LEU A CA 1
ATOM 709 C C . LEU A 1 93 ? -2.057 -2.393 27.493 1.00 90.75 93 LEU A C 1
ATOM 711 O O . LEU A 1 93 ? -2.022 -2.704 26.310 1.00 90.75 93 LEU A O 1
ATOM 715 N N . LEU A 1 94 ? -1.449 -3.107 28.446 1.00 91.75 94 LEU A N 1
ATOM 716 C CA . LEU A 1 94 ? -0.605 -4.263 28.137 1.00 91.75 94 LEU A CA 1
ATOM 717 C C . LEU A 1 94 ? -1.402 -5.360 27.423 1.00 91.75 94 LEU A C 1
ATOM 719 O O . LEU A 1 94 ? -0.972 -5.832 26.378 1.00 91.75 94 LEU A O 1
ATOM 723 N N . ARG A 1 95 ? -2.614 -5.668 27.902 1.00 91.12 95 ARG A N 1
ATOM 724 C CA . ARG A 1 95 ? -3.496 -6.649 27.247 1.00 91.12 95 ARG A CA 1
ATOM 725 C C . ARG A 1 95 ? -3.875 -6.238 25.823 1.00 91.12 95 ARG A C 1
ATOM 727 O O . ARG A 1 95 ? -3.985 -7.086 24.945 1.00 91.12 95 ARG A O 1
ATOM 734 N N . GLY A 1 96 ? -4.088 -4.941 25.586 1.00 91.50 96 GLY A N 1
ATOM 735 C CA . GLY A 1 96 ? -4.356 -4.410 24.249 1.00 91.50 96 GLY A CA 1
ATOM 736 C C . GLY A 1 96 ? -3.158 -4.551 23.309 1.00 91.50 96 GLY A C 1
ATOM 737 O O . GLY A 1 96 ? -3.333 -4.929 22.153 1.00 91.50 96 GLY A O 1
ATOM 738 N N . LEU A 1 97 ? -1.944 -4.313 23.811 1.00 93.94 97 LEU A N 1
ATOM 739 C CA . LEU A 1 97 ? -0.704 -4.516 23.057 1.00 93.94 97 LEU A CA 1
ATOM 740 C C . LEU A 1 97 ? -0.458 -5.999 22.748 1.00 93.94 97 LEU A C 1
ATOM 742 O O . LEU A 1 97 ? -0.144 -6.339 21.610 1.00 93.94 97 LEU A O 1
ATOM 746 N N . GLU A 1 98 ? -0.670 -6.889 23.718 1.00 91.88 98 GLU A N 1
ATOM 747 C CA . GLU A 1 98 ? -0.579 -8.341 23.523 1.00 91.88 98 GLU A CA 1
ATOM 748 C C . GLU A 1 98 ? -1.586 -8.829 22.474 1.00 91.88 98 GLU A C 1
ATOM 750 O O . GLU A 1 98 ? -1.214 -9.544 21.543 1.00 91.88 98 GLU A O 1
ATOM 755 N N . LEU A 1 99 ? -2.847 -8.386 22.555 1.00 92.56 99 LEU A N 1
ATOM 756 C CA . LEU A 1 99 ? -3.853 -8.683 21.533 1.00 92.56 99 LEU A CA 1
ATOM 757 C C . LEU A 1 99 ? -3.456 -8.167 20.149 1.00 92.56 99 LEU A C 1
ATOM 759 O O . LEU A 1 99 ? -3.715 -8.851 19.161 1.00 92.56 99 LEU A O 1
ATOM 763 N N . ALA A 1 100 ? -2.840 -6.987 20.058 1.00 94.38 100 ALA A N 1
ATOM 764 C CA . ALA A 1 100 ? -2.385 -6.441 18.784 1.00 94.38 100 ALA A CA 1
ATOM 765 C C . ALA A 1 100 ? -1.290 -7.314 18.153 1.00 94.38 100 ALA A C 1
ATOM 767 O O . ALA A 1 100 ? -1.327 -7.569 16.950 1.00 94.38 100 ALA A O 1
ATOM 768 N N . LEU A 1 101 ? -0.359 -7.833 18.961 1.00 94.50 101 LEU A N 1
ATOM 769 C CA . LEU A 1 101 ? 0.668 -8.770 18.497 1.00 94.50 101 LEU A CA 1
ATOM 770 C C . LEU A 1 101 ? 0.069 -10.111 18.072 1.00 94.50 101 LEU A C 1
ATOM 772 O O . LEU A 1 101 ? 0.419 -10.627 17.012 1.00 94.50 101 LEU A O 1
ATOM 776 N N . VAL A 1 102 ? -0.877 -10.653 18.843 1.00 94.00 102 VAL A N 1
ATOM 777 C CA . VAL A 1 102 ? -1.594 -11.877 18.455 1.00 94.00 102 VAL A CA 1
ATOM 778 C C . VAL A 1 102 ? -2.346 -11.658 17.142 1.00 94.00 102 VAL A C 1
ATOM 780 O O . VAL A 1 102 ? -2.255 -12.489 16.244 1.00 94.00 102 VAL A O 1
ATOM 783 N N . ALA A 1 103 ? -3.035 -10.525 16.981 1.00 95.25 103 ALA A N 1
ATOM 784 C CA . ALA A 1 103 ? -3.740 -10.185 15.748 1.00 95.25 103 ALA A CA 1
ATOM 785 C C . ALA A 1 103 ? -2.793 -10.035 14.548 1.00 95.25 103 ALA A C 1
ATOM 787 O O . ALA A 1 103 ? -3.148 -10.450 13.442 1.00 95.25 103 ALA A O 1
ATOM 788 N N . LEU A 1 104 ? -1.588 -9.491 14.755 1.00 96.12 104 LEU A N 1
ATOM 789 C CA . LEU A 1 104 ? -0.545 -9.409 13.732 1.00 96.12 104 LEU A CA 1
ATOM 790 C C . LEU A 1 104 ? -0.094 -10.807 13.285 1.00 96.12 104 LEU A C 1
ATOM 792 O O . LEU A 1 104 ? -0.078 -11.087 12.087 1.00 96.12 104 LEU A O 1
ATOM 796 N N . VAL A 1 105 ? 0.204 -11.699 14.233 1.00 95.88 105 VAL A N 1
ATOM 797 C CA . VAL A 1 105 ? 0.629 -13.079 13.945 1.00 95.88 105 VAL A CA 1
ATOM 798 C C . VAL A 1 105 ? -0.488 -13.881 13.278 1.00 95.88 105 VAL A C 1
ATOM 800 O O . VAL A 1 105 ? -0.245 -14.542 12.273 1.00 95.88 105 VAL A O 1
ATOM 803 N N . VAL A 1 106 ? -1.723 -13.788 13.781 1.00 96.75 106 VAL A N 1
ATOM 804 C CA . VAL A 1 106 ? -2.898 -14.447 13.186 1.00 96.75 106 VAL A CA 1
ATOM 805 C C . VAL A 1 106 ? -3.142 -13.942 11.765 1.00 96.75 106 VAL A C 1
ATOM 807 O O . VAL A 1 106 ? -3.388 -14.747 10.870 1.00 96.75 106 VAL A O 1
ATOM 810 N N . SER A 1 107 ? -3.024 -12.631 11.529 1.00 96.94 107 SER A N 1
ATOM 811 C CA . SER A 1 107 ? -3.157 -12.054 10.185 1.00 96.94 107 SER A CA 1
ATOM 812 C C . SER A 1 107 ? -2.087 -12.573 9.231 1.00 96.94 107 SER A C 1
ATOM 814 O O . SER A 1 107 ? -2.400 -12.932 8.097 1.00 96.94 107 SER A O 1
ATOM 816 N N . TRP A 1 108 ? -0.833 -12.623 9.683 1.00 96.81 108 TRP A N 1
ATOM 817 C CA . TRP A 1 108 ? 0.276 -13.159 8.900 1.00 96.81 108 TRP A CA 1
ATOM 818 C C . TRP A 1 108 ? 0.057 -14.640 8.564 1.00 96.81 108 TRP A C 1
ATOM 820 O O . TRP A 1 108 ? 0.093 -15.016 7.393 1.00 96.81 108 TRP A O 1
ATOM 830 N N . ALA A 1 109 ? -0.271 -15.460 9.565 1.00 97.81 109 ALA A N 1
ATOM 831 C CA . ALA A 1 109 ? -0.505 -16.891 9.396 1.00 97.81 109 ALA A CA 1
ATOM 832 C C . ALA A 1 109 ? -1.697 -17.184 8.468 1.00 97.81 109 ALA A C 1
ATOM 834 O O . ALA A 1 109 ? -1.606 -18.059 7.611 1.00 97.81 109 ALA A O 1
ATOM 835 N N . ALA A 1 110 ? -2.791 -16.423 8.582 1.00 98.25 110 ALA A N 1
ATOM 836 C CA . ALA A 1 110 ? -3.971 -16.590 7.733 1.00 98.25 110 ALA A CA 1
ATOM 837 C C . ALA A 1 110 ? -3.689 -16.297 6.250 1.00 98.25 110 ALA A C 1
ATOM 839 O O . ALA A 1 110 ? -4.295 -16.912 5.375 1.00 98.25 110 ALA A O 1
ATOM 840 N N . ARG A 1 111 ? -2.763 -15.373 5.955 1.00 98.00 111 ARG A N 1
ATOM 841 C CA . ARG A 1 111 ? -2.361 -15.039 4.579 1.00 98.00 111 ARG A CA 1
ATOM 842 C C . ARG A 1 111 ? -1.249 -15.932 4.031 1.00 98.00 111 ARG A C 1
ATOM 844 O O . ARG A 1 111 ? -1.070 -15.971 2.817 1.00 98.00 111 ARG A O 1
ATOM 851 N N . LEU A 1 112 ? -0.509 -16.628 4.892 1.00 97.94 112 LEU A N 1
ATOM 852 C CA . LEU A 1 112 ? 0.654 -17.432 4.516 1.00 97.94 112 LEU A CA 1
ATOM 853 C C . LEU A 1 112 ? 0.383 -18.471 3.406 1.00 97.94 112 LEU A C 1
ATOM 855 O O . LEU A 1 112 ? 1.140 -18.463 2.434 1.00 97.94 112 LEU A O 1
ATOM 859 N N . PRO A 1 113 ? -0.659 -19.333 3.477 1.00 98.25 113 PRO A N 1
ATOM 860 C CA . PRO A 1 113 ? -0.884 -20.344 2.438 1.00 98.25 113 PRO A CA 1
ATOM 861 C C . PRO A 1 113 ? -1.186 -19.729 1.064 1.00 98.25 113 PRO A C 1
ATOM 863 O O . PRO A 1 113 ? -0.694 -20.220 0.053 1.00 98.25 113 PRO A O 1
ATOM 866 N N . PHE A 1 114 ? -1.928 -18.621 1.032 1.00 98.56 114 PHE A N 1
ATOM 867 C CA . PHE A 1 114 ? -2.244 -17.883 -0.195 1.00 98.56 114 PHE A CA 1
ATOM 868 C C . PHE A 1 114 ? -1.009 -17.181 -0.759 1.00 98.56 114 PHE A C 1
ATOM 870 O O . PHE A 1 114 ? -0.694 -17.295 -1.936 1.00 98.56 114 PHE A O 1
ATOM 877 N N . GLY A 1 115 ? -0.215 -16.548 0.108 1.00 98.06 115 GLY A N 1
ATOM 878 C CA . GLY A 1 115 ? 1.058 -15.958 -0.290 1.00 98.06 115 GLY A CA 1
ATOM 879 C C . GLY A 1 115 ? 2.011 -16.976 -0.931 1.00 98.06 115 GLY A C 1
ATOM 880 O O . GLY A 1 115 ? 2.636 -16.666 -1.942 1.00 98.06 115 GLY A O 1
ATOM 881 N N . LEU A 1 116 ? 2.088 -18.195 -0.385 1.00 98.19 116 LEU A N 1
ATOM 882 C CA . LEU A 1 116 ? 2.876 -19.283 -0.974 1.00 98.19 116 LEU A CA 1
ATOM 883 C C . LEU A 1 116 ? 2.318 -19.728 -2.330 1.00 98.19 116 LEU A C 1
ATOM 885 O O . LEU A 1 116 ? 3.095 -20.007 -3.245 1.00 98.19 116 LEU A O 1
ATOM 889 N N . ALA A 1 117 ? 0.992 -19.785 -2.471 1.00 98.56 117 ALA A N 1
ATOM 890 C CA . ALA A 1 117 ? 0.335 -20.115 -3.731 1.00 98.56 117 ALA A CA 1
ATOM 891 C C . ALA A 1 117 ? 0.608 -19.049 -4.806 1.00 98.56 117 ALA A C 1
ATOM 893 O O . ALA A 1 117 ? 0.973 -19.398 -5.930 1.00 98.56 117 ALA A O 1
ATOM 894 N N . ALA A 1 118 ? 0.519 -17.765 -4.450 1.00 98.31 118 ALA A N 1
ATOM 895 C CA . ALA A 1 118 ? 0.890 -16.648 -5.310 1.00 98.31 118 ALA A CA 1
ATOM 896 C C . ALA A 1 118 ? 2.372 -16.713 -5.711 1.00 98.31 118 ALA A C 1
ATOM 898 O O . ALA A 1 118 ? 2.680 -16.662 -6.895 1.00 98.31 118 ALA A O 1
ATOM 899 N N . GLU A 1 119 ? 3.291 -16.932 -4.766 1.00 98.06 119 GLU A N 1
ATOM 900 C CA . GLU A 1 119 ? 4.725 -17.055 -5.065 1.00 98.06 119 GLU A CA 1
ATOM 901 C C . GLU A 1 119 ? 5.029 -18.241 -5.993 1.00 98.06 119 GLU A C 1
ATOM 903 O O . GLU A 1 119 ? 5.794 -18.126 -6.952 1.00 98.06 119 GLU A O 1
ATOM 908 N N . TRP A 1 120 ? 4.403 -19.395 -5.751 1.00 98.31 120 TRP A N 1
ATOM 909 C CA . TRP A 1 120 ? 4.498 -20.542 -6.654 1.00 98.31 120 TRP A CA 1
ATOM 910 C C . TRP A 1 120 ? 4.009 -20.203 -8.063 1.00 98.31 120 TRP A C 1
ATOM 912 O O . TRP A 1 120 ? 4.633 -20.607 -9.050 1.00 98.31 120 TRP A O 1
ATOM 922 N N . TRP A 1 121 ? 2.920 -19.446 -8.164 1.00 98.44 121 TRP A N 1
ATOM 923 C CA . TRP A 1 121 ? 2.350 -19.032 -9.434 1.00 98.44 121 TRP A CA 1
ATOM 924 C C . TRP A 1 121 ? 3.249 -18.044 -10.181 1.00 98.44 121 TRP A C 1
ATOM 926 O O . TRP A 1 121 ? 3.565 -18.275 -11.348 1.00 98.44 121 TRP A O 1
ATOM 936 N N . GLU A 1 122 ? 3.762 -17.024 -9.500 1.00 98.12 122 GLU A N 1
ATOM 937 C CA . GLU A 1 122 ? 4.716 -16.053 -10.047 1.00 98.12 122 GLU A CA 1
ATOM 938 C C . GLU A 1 122 ? 5.981 -16.744 -10.578 1.00 98.12 122 GLU A C 1
ATOM 940 O O . GLU A 1 122 ? 6.432 -16.498 -11.704 1.00 98.12 122 GLU A O 1
ATOM 945 N N . ARG A 1 123 ? 6.530 -17.699 -9.812 1.00 97.56 123 ARG A N 1
ATOM 946 C CA . ARG A 1 123 ? 7.668 -18.526 -10.248 1.00 97.56 123 ARG A CA 1
ATOM 947 C C . ARG A 1 123 ? 7.315 -19.381 -11.463 1.00 97.56 123 ARG A C 1
ATOM 949 O O . ARG A 1 123 ? 8.113 -19.474 -12.396 1.00 97.56 123 ARG A O 1
ATOM 956 N N . ARG A 1 124 ? 6.116 -19.976 -11.500 1.00 97.12 124 ARG A N 1
ATOM 957 C CA . ARG A 1 124 ? 5.628 -20.772 -12.643 1.00 97.12 124 ARG A CA 1
ATOM 958 C C . ARG A 1 124 ? 5.524 -19.942 -13.924 1.00 97.12 124 ARG A C 1
ATOM 960 O O . ARG A 1 124 ? 5.759 -20.476 -15.008 1.00 97.12 124 ARG A O 1
ATOM 967 N N . TYR A 1 125 ? 5.190 -18.657 -13.824 1.00 97.31 125 TYR A N 1
ATOM 968 C CA . TYR A 1 125 ? 5.158 -17.747 -14.974 1.00 97.31 125 TYR A CA 1
ATOM 969 C C . TYR A 1 125 ? 6.519 -17.120 -15.294 1.00 97.31 125 TYR A C 1
ATOM 971 O O . TYR A 1 125 ? 6.664 -16.481 -16.341 1.00 97.31 125 TYR A O 1
ATOM 979 N N . GLY A 1 126 ? 7.532 -17.396 -14.468 1.00 96.38 126 GLY A N 1
ATOM 980 C CA . GLY A 1 126 ? 8.904 -16.935 -14.639 1.00 96.38 126 GLY A CA 1
ATOM 981 C C . GLY A 1 126 ? 9.091 -15.463 -14.288 1.00 96.38 126 GLY A C 1
ATOM 982 O O . GLY A 1 126 ? 10.039 -14.861 -14.799 1.00 96.38 126 GLY A O 1
ATOM 983 N N . ILE A 1 127 ? 8.183 -14.906 -13.483 1.00 97.06 127 ILE A N 1
ATOM 984 C CA . ILE A 1 127 ? 8.191 -13.521 -13.015 1.00 97.06 127 ILE A CA 1
ATOM 985 C C . ILE A 1 127 ? 9.063 -13.435 -11.763 1.00 97.06 127 ILE A C 1
ATOM 987 O O . ILE A 1 127 ? 10.096 -12.769 -11.788 1.00 97.06 127 ILE A O 1
ATOM 991 N N . SER A 1 128 ? 8.727 -14.200 -10.725 1.00 97.56 128 SER A N 1
ATOM 992 C CA . SER A 1 128 ? 9.553 -14.317 -9.523 1.00 97.56 128 SER A CA 1
ATOM 993 C C . SER A 1 128 ? 10.752 -15.257 -9.727 1.00 97.56 128 SER A C 1
ATOM 995 O O . SER A 1 128 ? 10.650 -16.314 -10.361 1.00 97.56 128 SER A O 1
ATOM 997 N N . ARG A 1 129 ? 11.903 -14.876 -9.164 1.00 96.50 129 ARG A N 1
ATOM 998 C CA . ARG A 1 129 ? 13.149 -15.660 -9.085 1.00 96.50 129 ARG A CA 1
ATOM 999 C C . ARG A 1 129 ? 13.574 -15.960 -7.639 1.00 96.50 129 ARG A C 1
ATOM 1001 O O . ARG A 1 129 ? 14.398 -16.854 -7.436 1.00 96.50 129 ARG A O 1
ATOM 1008 N N . GLN A 1 130 ? 13.002 -15.280 -6.644 1.00 94.50 130 GLN A N 1
ATOM 1009 C CA . GLN A 1 130 ? 13.339 -15.452 -5.223 1.00 94.50 130 GLN A CA 1
ATOM 1010 C C . GLN A 1 130 ? 13.025 -16.867 -4.718 1.00 94.50 130 GLN A C 1
ATOM 1012 O O . GLN A 1 130 ? 12.002 -17.439 -5.080 1.00 94.50 130 GLN A O 1
ATOM 1017 N N . SER A 1 131 ? 13.867 -17.455 -3.863 1.00 94.94 131 SER A N 1
ATOM 1018 C CA . SER A 1 131 ? 13.576 -18.768 -3.264 1.00 94.94 131 SER A CA 1
ATOM 1019 C C . SER A 1 131 ? 12.396 -18.696 -2.285 1.00 94.94 131 SER A C 1
ATOM 1021 O O . SER A 1 131 ? 12.145 -17.651 -1.692 1.00 94.94 131 SER A O 1
ATOM 1023 N N . TYR A 1 132 ? 11.703 -19.815 -2.041 1.00 96.62 132 TYR A N 1
ATOM 1024 C CA . TYR A 1 132 ? 10.612 -19.851 -1.054 1.00 96.62 132 TYR A CA 1
ATOM 1025 C C . TYR A 1 132 ? 11.071 -19.477 0.364 1.00 96.62 132 TYR A C 1
ATOM 1027 O O . TYR A 1 132 ? 10.312 -18.870 1.112 1.00 96.62 132 TYR A O 1
ATOM 1035 N N . GLY A 1 133 ? 12.316 -19.807 0.729 1.00 96.38 133 GLY A N 1
ATOM 1036 C CA . GLY A 1 133 ? 12.897 -19.411 2.012 1.00 96.38 133 GLY A CA 1
ATOM 1037 C C . GLY A 1 133 ? 13.134 -17.902 2.099 1.00 96.38 133 GLY A C 1
ATOM 1038 O O . GLY A 1 133 ? 12.736 -17.283 3.083 1.00 96.38 133 GLY A O 1
ATOM 1039 N N . ALA A 1 134 ? 13.711 -17.302 1.051 1.00 94.75 134 ALA A N 1
ATOM 1040 C CA . ALA A 1 134 ? 13.894 -15.852 0.974 1.00 94.75 134 ALA A CA 1
ATOM 1041 C C . ALA A 1 134 ? 12.545 -15.120 1.002 1.00 94.75 134 ALA A C 1
ATOM 1043 O O . ALA A 1 134 ? 12.372 -14.185 1.781 1.00 94.75 134 ALA A O 1
ATOM 1044 N N . TRP A 1 135 ? 11.566 -15.616 0.239 1.00 95.88 135 TRP A N 1
ATOM 1045 C CA . TRP A 1 135 ? 10.195 -15.114 0.257 1.00 95.88 135 TRP A CA 1
ATOM 1046 C C . TRP A 1 135 ? 9.589 -15.169 1.663 1.00 95.88 135 TRP A C 1
ATOM 1048 O O . TRP A 1 135 ? 9.054 -14.173 2.144 1.00 95.88 135 TRP A O 1
ATOM 1058 N N . LEU A 1 136 ? 9.704 -16.305 2.360 1.00 95.81 136 LEU A N 1
ATOM 1059 C CA . LEU A 1 136 ? 9.132 -16.472 3.697 1.00 95.81 136 LEU A CA 1
ATOM 1060 C C . LEU A 1 136 ? 9.730 -15.471 4.690 1.00 95.81 136 LEU A C 1
ATOM 1062 O O . LEU A 1 136 ? 8.983 -14.819 5.417 1.00 95.81 136 LEU A O 1
ATOM 1066 N N . VAL A 1 137 ? 11.058 -15.317 4.684 1.00 95.31 137 VAL A N 1
ATOM 1067 C CA . VAL A 1 137 ? 11.765 -14.343 5.529 1.00 95.31 137 VAL A CA 1
ATOM 1068 C C . VAL A 1 137 ? 11.321 -12.918 5.199 1.00 95.31 137 VAL A C 1
ATOM 1070 O O . VAL A 1 137 ? 11.006 -12.157 6.112 1.00 95.31 137 VAL A O 1
ATOM 1073 N N . ALA A 1 138 ? 11.209 -12.575 3.913 1.00 92.12 138 ALA A N 1
ATOM 1074 C CA . ALA A 1 138 ? 10.742 -11.264 3.465 1.00 92.12 138 ALA A CA 1
ATOM 1075 C C . ALA A 1 138 ? 9.281 -10.970 3.858 1.00 92.12 138 ALA A C 1
ATOM 1077 O O . ALA A 1 138 ? 8.887 -9.807 3.953 1.00 92.12 138 ALA A O 1
ATOM 1078 N N . ARG A 1 139 ? 8.460 -12.003 4.100 1.00 94.44 139 ARG A N 1
ATOM 1079 C CA . ARG A 1 139 ? 7.062 -11.860 4.540 1.00 94.44 139 ARG A CA 1
ATOM 1080 C C . ARG A 1 139 ? 6.865 -11.899 6.049 1.00 94.44 139 ARG A C 1
ATOM 1082 O O . ARG A 1 139 ? 5.733 -11.686 6.487 1.00 94.44 139 ARG A O 1
ATOM 1089 N N . LEU A 1 140 ? 7.900 -12.154 6.847 1.00 94.81 140 LEU A N 1
ATOM 1090 C CA . LEU A 1 140 ? 7.779 -12.078 8.303 1.00 94.81 140 LEU A CA 1
ATOM 1091 C C . LEU A 1 140 ? 7.438 -10.644 8.742 1.00 94.81 140 LEU A C 1
ATOM 1093 O O . LEU A 1 140 ? 7.970 -9.685 8.176 1.00 94.81 140 LEU A O 1
ATOM 1097 N N . PRO A 1 141 ? 6.585 -10.461 9.768 1.00 93.44 141 PRO A N 1
ATOM 1098 C CA . PRO A 1 141 ? 6.363 -9.142 10.344 1.00 93.44 141 PRO A CA 1
ATOM 1099 C C . PRO A 1 141 ? 7.687 -8.553 10.843 1.00 93.44 141 PRO A C 1
ATOM 1101 O O . PRO A 1 141 ? 8.340 -9.115 11.722 1.00 93.44 141 PRO A O 1
ATOM 1104 N N . SER A 1 142 ? 8.096 -7.415 10.283 1.00 92.38 142 SER A N 1
ATOM 1105 C CA . SER A 1 142 ? 9.342 -6.764 10.687 1.00 92.38 142 SER A CA 1
ATOM 1106 C C . SER A 1 142 ? 9.192 -6.102 12.063 1.00 92.38 142 SER A C 1
ATOM 1108 O O . SER A 1 142 ? 8.100 -5.609 12.380 1.00 92.38 142 SER A O 1
ATOM 1110 N N . PRO A 1 143 ? 10.272 -5.980 12.861 1.00 92.81 143 PRO A N 1
ATOM 1111 C CA . PRO A 1 143 ? 10.236 -5.249 14.129 1.00 92.81 143 PRO A CA 1
ATOM 1112 C C . PRO A 1 143 ? 9.711 -3.816 13.982 1.00 92.81 143 PRO A C 1
ATOM 1114 O O . PRO A 1 143 ? 8.973 -3.340 14.840 1.00 92.81 143 PRO A O 1
ATOM 1117 N N . GLY A 1 144 ? 10.024 -3.149 12.864 1.00 90.38 144 GLY A N 1
ATOM 1118 C CA . GLY A 1 144 ? 9.507 -1.815 12.557 1.00 90.38 144 GLY A CA 1
ATOM 1119 C C . GLY A 1 144 ? 7.987 -1.795 12.375 1.00 90.38 144 GLY A C 1
ATOM 1120 O O . GLY A 1 144 ? 7.312 -0.945 12.951 1.00 90.38 144 GLY A O 1
ATOM 1121 N N . SER A 1 145 ? 7.429 -2.760 11.634 1.00 89.25 145 SER A N 1
ATOM 1122 C CA . SER A 1 145 ? 5.975 -2.870 11.446 1.00 89.25 145 SER A CA 1
ATOM 1123 C C . SER A 1 145 ? 5.241 -3.206 12.749 1.00 89.25 145 SER A C 1
ATOM 1125 O O . SER A 1 145 ? 4.220 -2.590 13.060 1.00 89.25 145 SER A O 1
ATOM 1127 N N . ALA A 1 146 ? 5.798 -4.116 13.555 1.00 94.69 146 ALA A N 1
ATOM 1128 C CA . ALA A 1 146 ? 5.262 -4.458 14.866 1.00 94.69 146 ALA A CA 1
ATOM 1129 C C . ALA A 1 146 ? 5.324 -3.255 15.821 1.00 94.69 146 ALA A C 1
ATOM 1131 O O . ALA A 1 146 ? 4.327 -2.923 16.457 1.00 94.69 146 ALA A O 1
ATOM 1132 N N . GLY A 1 147 ? 6.456 -2.547 15.871 1.00 95.12 147 GLY A N 1
ATOM 1133 C CA . GLY A 1 147 ? 6.622 -1.336 16.674 1.00 95.12 147 GLY A CA 1
ATOM 1134 C C . GLY A 1 147 ? 5.637 -0.231 16.286 1.00 95.12 147 GLY A C 1
ATOM 1135 O O . GLY A 1 147 ? 4.993 0.347 17.159 1.00 95.12 147 GLY A O 1
ATOM 1136 N N . ALA A 1 148 ? 5.447 0.015 14.987 1.00 91.94 148 ALA A N 1
ATOM 1137 C CA . ALA A 1 148 ? 4.469 0.986 14.497 1.00 91.94 148 ALA A CA 1
ATOM 1138 C C . ALA A 1 148 ? 3.031 0.620 14.907 1.00 91.94 148 ALA A C 1
ATOM 1140 O O . ALA A 1 148 ? 2.287 1.485 15.377 1.00 91.94 148 ALA A O 1
ATOM 1141 N N . LEU A 1 149 ? 2.651 -0.660 14.795 1.00 94.81 149 LEU A N 1
ATOM 1142 C CA . LEU A 1 149 ? 1.351 -1.155 15.256 1.00 94.81 149 LEU A CA 1
ATOM 1143 C C . LEU A 1 149 ? 1.169 -0.939 16.764 1.00 94.81 149 LEU A C 1
ATOM 1145 O O . LEU A 1 149 ? 0.127 -0.441 17.191 1.00 94.81 149 LEU A O 1
ATOM 1149 N N . LEU A 1 150 ? 2.178 -1.277 17.569 1.00 96.38 150 LEU A N 1
ATOM 1150 C CA . LEU A 1 150 ? 2.139 -1.109 19.022 1.00 96.38 150 LEU A CA 1
ATOM 1151 C C . LEU A 1 150 ? 1.996 0.360 19.427 1.00 96.38 150 LEU A C 1
ATOM 1153 O O . LEU A 1 150 ? 1.164 0.674 20.277 1.00 96.38 150 LEU A O 1
ATOM 1157 N N . VAL A 1 151 ? 2.755 1.265 18.801 1.00 95.38 151 VAL A N 1
ATOM 1158 C CA . VAL A 1 151 ? 2.635 2.714 19.032 1.00 95.38 151 VAL A CA 1
ATOM 1159 C C . VAL A 1 151 ? 1.231 3.196 18.679 1.00 95.38 151 VAL A C 1
ATOM 1161 O O . VAL A 1 151 ? 0.623 3.930 19.458 1.00 95.38 151 VAL A O 1
ATOM 1164 N N . LEU A 1 152 ? 0.689 2.752 17.542 1.00 94.25 152 LEU A N 1
ATOM 1165 C CA . LEU A 1 152 ? -0.646 3.144 17.106 1.00 94.25 152 LEU A CA 1
ATOM 1166 C C . LEU A 1 152 ? -1.730 2.680 18.089 1.00 94.25 152 LEU A C 1
ATOM 1168 O O . LEU A 1 152 ? -2.594 3.469 18.477 1.00 94.25 152 LEU A O 1
ATOM 1172 N N . VAL A 1 153 ? -1.670 1.420 18.523 1.00 94.62 153 VAL A N 1
ATOM 1173 C CA . VAL A 1 153 ? -2.613 0.854 19.496 1.00 94.62 153 VAL A CA 1
ATOM 1174 C C . VAL A 1 153 ? -2.474 1.551 20.848 1.00 94.62 153 VAL A C 1
ATOM 1176 O O . VAL A 1 153 ? -3.481 1.979 21.412 1.00 94.62 153 VAL A O 1
ATOM 1179 N N . ALA A 1 154 ? -1.249 1.749 21.345 1.00 95.88 154 ALA A N 1
ATOM 1180 C CA . ALA A 1 154 ? -0.999 2.449 22.603 1.00 95.88 154 ALA A CA 1
ATOM 1181 C C . ALA A 1 154 ? -1.558 3.878 22.585 1.00 95.88 154 ALA A C 1
ATOM 1183 O O . ALA A 1 154 ? -2.260 4.281 23.517 1.00 95.88 154 ALA A O 1
ATOM 1184 N N . LEU A 1 155 ? -1.287 4.629 21.514 1.00 95.00 155 LEU A N 1
ATOM 1185 C CA . LEU A 1 155 ? -1.786 5.989 21.338 1.00 95.00 155 LEU A CA 1
ATOM 1186 C C . LEU A 1 155 ? -3.316 6.008 21.274 1.00 95.00 155 LEU A C 1
ATOM 1188 O O . LEU A 1 155 ? -3.944 6.788 21.989 1.00 95.00 155 LEU A O 1
ATOM 1192 N N . GLY A 1 156 ? -3.923 5.120 20.482 1.00 93.25 156 GLY A N 1
ATOM 1193 C CA . GLY A 1 156 ? -5.377 4.993 20.381 1.00 93.25 156 GLY A CA 1
ATOM 1194 C C . GLY A 1 156 ? -6.030 4.700 21.733 1.00 93.25 156 GLY A C 1
ATOM 1195 O O . GLY A 1 156 ? -6.976 5.381 22.123 1.00 93.25 156 GLY A O 1
ATOM 1196 N N . MET A 1 157 ? -5.481 3.754 22.500 1.00 93.50 157 MET A N 1
ATOM 1197 C CA . MET A 1 157 ? -5.977 3.410 23.836 1.00 93.50 157 MET A CA 1
ATOM 1198 C C . MET A 1 157 ? -5.785 4.543 24.848 1.00 93.50 157 MET A C 1
ATOM 1200 O O . MET A 1 157 ? -6.671 4.791 25.669 1.00 93.50 157 MET A O 1
ATOM 1204 N N . LEU A 1 158 ? -4.658 5.259 24.795 1.00 94.69 158 LEU A N 1
ATOM 1205 C CA . LEU A 1 158 ? -4.406 6.410 25.661 1.00 94.69 158 LEU A CA 1
ATOM 1206 C C . LEU A 1 158 ? -5.395 7.546 25.373 1.00 94.69 158 LEU A C 1
ATOM 1208 O O . LEU A 1 158 ? -5.966 8.109 26.310 1.00 94.69 158 LEU A O 1
ATOM 1212 N N . LEU A 1 159 ? -5.629 7.849 24.094 1.00 94.44 159 LEU A N 1
ATOM 1213 C CA . LEU A 1 159 ? -6.621 8.831 23.664 1.00 94.44 159 LEU A CA 1
ATOM 1214 C C . LEU A 1 159 ? -8.032 8.396 24.069 1.00 94.44 159 LEU A C 1
ATOM 1216 O O . LEU A 1 159 ? -8.760 9.202 24.640 1.00 94.44 159 LEU A O 1
ATOM 1220 N N . ALA A 1 160 ? -8.398 7.129 23.860 1.00 92.62 160 ALA A N 1
ATOM 1221 C CA . ALA A 1 160 ? -9.683 6.567 24.284 1.00 92.62 160 ALA A CA 1
ATOM 1222 C C . ALA A 1 160 ? -9.895 6.680 25.797 1.00 92.62 160 ALA A C 1
ATOM 1224 O O . ALA A 1 160 ? -10.973 7.066 26.247 1.00 92.62 160 ALA A O 1
ATOM 1225 N N . ARG A 1 161 ? -8.853 6.426 26.598 1.00 91.69 161 ARG A N 1
ATOM 1226 C CA . ARG A 1 161 ? -8.913 6.584 28.055 1.00 91.69 161 ARG A CA 1
ATOM 1227 C C . ARG A 1 161 ? -9.072 8.045 28.482 1.00 91.69 161 ARG A C 1
ATOM 1229 O O . ARG A 1 161 ? -9.795 8.311 29.434 1.00 91.69 161 ARG A O 1
ATOM 1236 N N . ARG A 1 162 ? -8.400 8.991 27.813 1.00 93.25 162 ARG A N 1
ATOM 1237 C CA . ARG A 1 162 ? -8.421 10.416 28.201 1.00 93.25 162 ARG A CA 1
ATOM 1238 C C . ARG A 1 162 ? -9.617 11.198 27.662 1.00 93.25 162 ARG A C 1
ATOM 1240 O O . ARG A 1 162 ? -10.118 12.079 28.347 1.00 93.25 162 ARG A O 1
ATOM 1247 N N . LEU A 1 163 ? -10.050 10.903 26.441 1.00 92.75 163 LEU A N 1
ATOM 1248 C CA . LEU A 1 163 ? -11.073 11.665 25.716 1.00 92.75 163 LEU A CA 1
ATOM 1249 C C . LEU A 1 163 ? -12.424 10.936 25.654 1.00 92.75 163 LEU A C 1
ATOM 1251 O O . LEU A 1 163 ? -13.397 11.488 25.128 1.00 92.75 163 LEU A O 1
ATOM 1255 N N . GLY A 1 164 ? -12.499 9.704 26.174 1.00 89.25 164 GLY A N 1
ATOM 1256 C CA . GLY A 1 164 ? -13.694 8.864 26.119 1.00 89.25 164 GLY A CA 1
ATOM 1257 C C . GLY A 1 164 ? -14.227 8.762 24.693 1.00 89.25 164 GLY A C 1
ATOM 1258 O O . GLY A 1 164 ? -13.449 8.698 23.745 1.00 89.25 164 GLY A O 1
ATOM 1259 N N . ARG A 1 165 ? -15.551 8.897 24.532 1.00 86.50 165 ARG A N 1
ATOM 1260 C CA . ARG A 1 165 ? -16.264 8.757 23.245 1.00 86.50 165 ARG A CA 1
ATOM 1261 C C . ARG A 1 165 ? -15.825 9.676 22.109 1.00 86.50 165 ARG A C 1
ATOM 1263 O O . ARG A 1 165 ? -16.269 9.532 20.971 1.00 86.50 165 ARG A O 1
ATOM 1270 N N . ARG A 1 166 ? -14.999 10.673 22.414 1.00 91.69 166 ARG A N 1
ATOM 1271 C CA . ARG A 1 166 ? -14.526 11.690 21.471 1.00 91.69 166 ARG A CA 1
ATOM 1272 C C . ARG A 1 166 ? -13.079 11.471 21.036 1.00 91.69 166 ARG A C 1
ATOM 1274 O O . ARG A 1 166 ? -12.552 12.301 20.307 1.00 91.69 166 ARG A O 1
ATOM 1281 N N . TRP A 1 167 ? -12.435 10.375 21.443 1.00 94.12 167 TRP A N 1
ATOM 1282 C CA . TRP A 1 167 ? -11.024 10.118 21.135 1.00 94.12 167 TRP A CA 1
ATOM 1283 C C . TRP A 1 167 ? -10.702 10.098 19.639 1.00 94.12 167 TRP A C 1
ATOM 1285 O O . TRP A 1 167 ? -9.611 10.505 19.244 1.00 94.12 167 TRP A O 1
ATOM 1295 N N . TRP A 1 168 ? -11.666 9.704 18.804 1.00 94.00 168 TRP A N 1
ATOM 1296 C CA . TRP A 1 168 ? -11.545 9.713 17.347 1.00 94.00 168 TRP A CA 1
ATOM 1297 C C . TRP A 1 168 ? -11.254 11.109 16.770 1.00 94.00 168 TRP A C 1
ATOM 1299 O O . TRP A 1 168 ? -10.573 11.198 15.752 1.00 94.00 168 TRP A O 1
ATOM 1309 N N . LEU A 1 169 ? -11.682 12.192 17.442 1.00 94.69 169 LEU A N 1
ATOM 1310 C CA . LEU A 1 169 ? -11.367 13.573 17.044 1.00 94.69 169 LEU A CA 1
ATOM 1311 C C . LEU A 1 169 ? -9.869 13.881 17.134 1.00 94.69 169 LEU A C 1
ATOM 1313 O O . LEU A 1 169 ? -9.378 14.711 16.379 1.00 94.69 169 LEU A O 1
ATOM 1317 N N . ALA A 1 170 ? -9.148 13.218 18.041 1.00 95.88 170 ALA A N 1
ATOM 1318 C CA . ALA A 1 170 ? -7.696 13.333 18.154 1.00 95.88 170 ALA A CA 1
ATOM 1319 C C . ALA A 1 170 ? -6.977 12.251 17.336 1.00 95.88 170 ALA A C 1
ATOM 1321 O O . ALA A 1 170 ? -5.962 12.524 16.699 1.00 95.88 170 ALA A O 1
ATOM 1322 N N . ALA A 1 171 ? -7.511 11.027 17.311 1.00 94.56 171 ALA A N 1
ATOM 1323 C CA . ALA A 1 171 ? -6.873 9.917 16.614 1.00 94.56 171 ALA A CA 1
ATOM 1324 C C . ALA A 1 171 ? -6.922 10.035 15.089 1.00 94.56 171 ALA A C 1
ATOM 1326 O O . ALA A 1 171 ? -5.947 9.667 14.447 1.00 94.56 171 ALA A O 1
ATOM 1327 N N . GLY A 1 172 ? -8.000 10.565 14.501 1.00 95.38 172 GLY A N 1
ATOM 1328 C CA . GLY A 1 172 ? -8.076 10.802 13.055 1.00 95.38 172 GLY A CA 1
ATOM 1329 C C . GLY A 1 172 ? -6.949 11.717 12.550 1.00 95.38 172 GLY A C 1
ATOM 1330 O O . GLY A 1 172 ? -6.182 11.301 11.682 1.00 95.38 172 GLY A O 1
ATOM 1331 N N . PRO A 1 173 ? -6.775 12.925 13.122 1.00 95.31 173 PRO A N 1
ATOM 1332 C CA . PRO A 1 173 ? -5.650 13.801 12.798 1.00 95.31 173 PRO A CA 1
ATOM 1333 C C . PRO A 1 173 ? -4.283 13.199 13.136 1.00 95.31 173 PRO A C 1
ATOM 1335 O O . PRO A 1 173 ? -3.351 13.356 12.353 1.00 95.31 173 PRO A O 1
ATOM 1338 N N . ALA A 1 174 ? -4.147 12.478 14.257 1.00 95.38 174 ALA A N 1
ATOM 1339 C CA . ALA A 1 174 ? -2.888 11.815 14.606 1.00 95.38 174 ALA A CA 1
ATOM 1340 C C . ALA A 1 174 ? -2.503 10.728 13.587 1.00 95.38 174 ALA A C 1
ATOM 1342 O O . ALA A 1 174 ? -1.345 10.643 13.185 1.00 95.38 174 ALA A O 1
ATOM 1343 N N . LEU A 1 175 ? -3.478 9.941 13.120 1.00 94.88 175 LEU A N 1
ATOM 1344 C CA . LEU A 1 175 ? -3.309 8.982 12.030 1.00 94.88 175 LEU A CA 1
ATOM 1345 C C . LEU A 1 175 ? -2.877 9.692 10.749 1.00 94.88 175 LEU A C 1
ATOM 1347 O O . LEU A 1 175 ? -1.870 9.307 10.163 1.00 94.88 175 LEU A O 1
ATOM 1351 N N . ALA A 1 176 ? -3.591 10.748 10.347 1.00 96.38 176 ALA A N 1
ATOM 1352 C CA . ALA A 1 176 ? -3.264 11.546 9.167 1.00 96.38 176 ALA A CA 1
ATOM 1353 C C . ALA A 1 176 ? -1.831 12.107 9.220 1.00 96.38 176 ALA A C 1
ATOM 1355 O O . ALA A 1 176 ? -1.083 11.982 8.251 1.00 96.38 176 ALA A O 1
ATOM 1356 N N . ALA A 1 177 ? -1.427 12.659 10.368 1.00 95.75 177 ALA A N 1
ATOM 1357 C CA . ALA A 1 177 ? -0.069 13.136 10.602 1.00 95.75 177 ALA A CA 1
ATOM 1358 C C . ALA A 1 177 ? 0.956 11.996 10.515 1.00 95.75 177 ALA A C 1
ATOM 1360 O O . ALA A 1 177 ? 1.979 12.150 9.855 1.00 95.75 177 ALA A O 1
ATOM 1361 N N . GLY A 1 178 ? 0.663 10.833 11.104 1.00 93.62 178 GLY A N 1
ATOM 1362 C CA . GLY A 1 178 ? 1.500 9.638 10.987 1.00 93.62 178 GLY A CA 1
ATOM 1363 C C . GLY A 1 178 ? 1.686 9.182 9.537 1.00 93.62 178 GLY A C 1
ATOM 1364 O O . GLY A 1 178 ? 2.811 8.935 9.114 1.00 93.62 178 GLY A O 1
ATOM 1365 N N . GLY A 1 179 ? 0.613 9.140 8.742 1.00 93.56 179 GLY A N 1
ATOM 1366 C CA . GLY A 1 179 ? 0.681 8.805 7.314 1.00 93.56 179 GLY A CA 1
ATOM 1367 C C . GLY A 1 179 ? 1.507 9.808 6.502 1.00 93.56 179 GLY A C 1
ATOM 1368 O O . GLY A 1 179 ? 2.298 9.417 5.639 1.00 93.56 179 GLY A O 1
ATOM 1369 N N . LEU A 1 180 ? 1.394 11.102 6.819 1.00 95.25 180 LEU A N 1
ATOM 1370 C CA . LEU A 1 180 ? 2.242 12.133 6.222 1.00 95.25 180 LEU A CA 1
ATOM 1371 C C . LEU A 1 180 ? 3.718 11.944 6.605 1.00 95.25 180 LEU A C 1
ATOM 1373 O O . LEU A 1 180 ? 4.579 11.997 5.730 1.00 95.25 180 LEU A O 1
ATOM 1377 N N . VAL A 1 181 ? 4.012 11.671 7.880 1.00 93.81 181 VAL A N 1
ATOM 1378 C CA . VAL A 1 181 ? 5.376 11.376 8.352 1.00 93.81 181 VAL A CA 1
ATOM 1379 C C . VAL A 1 181 ? 5.950 10.168 7.617 1.00 93.81 181 VAL A C 1
ATOM 1381 O O . VAL A 1 181 ? 7.067 10.248 7.114 1.00 93.81 181 VAL A O 1
ATOM 1384 N N . VAL A 1 182 ? 5.184 9.083 7.471 1.00 91.31 182 VAL A N 1
ATOM 1385 C CA . VAL A 1 182 ? 5.610 7.910 6.692 1.00 91.31 182 VAL A CA 1
ATOM 1386 C C . VAL A 1 182 ? 5.931 8.305 5.251 1.00 91.31 182 VAL A C 1
ATOM 1388 O O . VAL A 1 182 ? 6.993 7.950 4.758 1.00 91.31 182 VAL A O 1
ATOM 1391 N N . THR A 1 183 ? 5.083 9.101 4.596 1.00 92.88 183 THR A N 1
ATOM 1392 C CA . THR A 1 183 ? 5.315 9.560 3.211 1.00 92.88 183 THR A CA 1
ATOM 1393 C C . THR A 1 183 ? 6.588 10.410 3.076 1.00 92.88 183 THR A C 1
ATOM 1395 O O . THR A 1 183 ? 7.287 10.342 2.064 1.00 92.88 183 THR A O 1
ATOM 1398 N N . LEU A 1 184 ? 6.914 11.210 4.096 1.00 93.12 184 LEU A N 1
ATOM 1399 C CA . LEU A 1 184 ? 8.119 12.046 4.130 1.00 93.12 184 LEU A CA 1
ATOM 1400 C C . LEU A 1 184 ? 9.393 11.233 4.400 1.00 93.12 184 LEU A C 1
ATOM 1402 O O . LEU A 1 184 ? 10.440 11.539 3.826 1.00 93.12 184 LEU A O 1
ATOM 1406 N N . VAL A 1 185 ? 9.297 10.218 5.265 1.00 91.94 185 VAL A N 1
ATOM 1407 C CA . VAL A 1 185 ? 10.432 9.436 5.782 1.00 91.94 185 VAL A CA 1
ATOM 1408 C C . VAL A 1 185 ? 10.732 8.198 4.936 1.00 91.94 185 VAL A C 1
ATOM 1410 O O . VAL A 1 185 ? 11.901 7.851 4.788 1.00 91.94 185 VAL A O 1
ATOM 1413 N N . GLN A 1 186 ? 9.729 7.553 4.329 1.00 91.31 186 GLN A N 1
ATOM 1414 C CA . GLN A 1 186 ? 9.896 6.352 3.494 1.00 91.31 186 GLN A CA 1
ATOM 1415 C C . GLN A 1 186 ? 11.045 6.474 2.469 1.00 91.31 186 GLN A C 1
ATOM 1417 O O . GLN A 1 186 ? 11.853 5.549 2.395 1.00 91.31 186 GLN A O 1
ATOM 1422 N N . PRO A 1 187 ? 11.223 7.591 1.731 1.00 93.25 187 PRO A N 1
ATOM 1423 C CA . PRO A 1 187 ? 12.316 7.715 0.763 1.00 93.25 187 PRO A CA 1
ATOM 1424 C C . PRO A 1 187 ? 13.717 7.709 1.388 1.00 93.25 187 PRO A C 1
ATOM 1426 O O . PRO A 1 187 ? 14.693 7.505 0.669 1.00 93.25 187 PRO A O 1
ATOM 1429 N N . LEU A 1 188 ? 13.835 7.967 2.694 1.00 91.94 188 LEU A N 1
ATOM 1430 C CA . LEU A 1 188 ? 15.094 7.924 3.446 1.00 91.94 188 LEU A CA 1
ATOM 1431 C C . LEU A 1 188 ? 15.416 6.513 3.949 1.00 91.94 188 LEU A C 1
ATOM 1433 O O . LEU A 1 188 ? 16.584 6.185 4.117 1.00 91.94 188 LEU A O 1
ATOM 1437 N N . LEU A 1 189 ? 14.383 5.698 4.178 1.00 90.50 189 LEU A N 1
ATOM 1438 C CA . LEU A 1 189 ? 14.503 4.304 4.615 1.00 90.50 189 LEU A CA 1
ATOM 1439 C C . LEU A 1 189 ? 14.570 3.317 3.441 1.00 90.50 189 LEU A C 1
ATOM 1441 O O . LEU A 1 189 ? 14.879 2.147 3.645 1.00 90.50 189 LEU A O 1
ATOM 1445 N N . GLY A 1 190 ? 14.239 3.778 2.231 1.00 84.56 190 GLY A N 1
ATOM 1446 C CA . GLY A 1 190 ? 14.282 2.982 1.009 1.00 84.56 190 GLY A CA 1
ATOM 1447 C C . GLY A 1 190 ? 15.701 2.550 0.612 1.00 84.56 190 GLY A C 1
ATOM 1448 O O . GLY A 1 190 ? 16.686 3.043 1.168 1.00 84.56 190 GLY A O 1
ATOM 1449 N N . PRO A 1 191 ? 15.820 1.674 -0.397 1.00 86.62 191 PRO A N 1
ATOM 1450 C CA . PRO A 1 191 ? 17.087 1.072 -0.803 1.00 86.62 191 PRO A CA 1
ATOM 1451 C C . PRO A 1 191 ? 18.125 2.132 -1.189 1.00 86.62 191 PRO A C 1
ATOM 1453 O O . PRO A 1 191 ? 17.790 3.224 -1.677 1.00 86.62 191 PRO A O 1
ATOM 1456 N N . ALA A 1 192 ? 19.401 1.795 -1.007 1.00 90.31 192 ALA A N 1
ATOM 1457 C CA . ALA A 1 192 ? 20.491 2.559 -1.594 1.00 90.31 192 ALA A CA 1
ATOM 1458 C C . ALA A 1 192 ? 20.409 2.458 -3.125 1.00 90.31 192 ALA A C 1
ATOM 1460 O O . ALA A 1 192 ? 20.247 1.370 -3.669 1.00 90.31 192 ALA A O 1
ATOM 1461 N N . LEU A 1 193 ? 20.503 3.596 -3.816 1.00 94.75 193 LEU A N 1
ATOM 1462 C CA . LEU A 1 193 ? 20.393 3.627 -5.274 1.00 94.75 193 LEU A CA 1
ATOM 1463 C C . LEU A 1 193 ? 21.753 3.590 -5.939 1.00 94.75 193 LEU A C 1
ATOM 1465 O O . LEU A 1 193 ? 22.668 4.325 -5.559 1.00 94.75 193 LEU A O 1
ATOM 1469 N N . HIS A 1 194 ? 21.824 2.829 -7.020 1.00 96.88 194 HIS A N 1
ATOM 1470 C CA . HIS A 1 194 ? 22.913 2.909 -7.972 1.00 96.88 194 HIS A CA 1
ATOM 1471 C C . HIS A 1 194 ? 22.693 4.067 -8.961 1.00 96.88 194 HIS A C 1
ATOM 1473 O O . HIS A 1 194 ? 21.552 4.463 -9.218 1.00 96.88 194 HIS A O 1
ATOM 1479 N N . PRO A 1 195 ? 23.767 4.636 -9.535 1.00 95.62 195 PRO A N 1
ATOM 1480 C CA . PRO A 1 195 ? 23.640 5.685 -10.541 1.00 95.62 195 PRO A CA 1
ATOM 1481 C C . PRO A 1 195 ? 22.887 5.211 -11.789 1.00 95.62 195 PRO A C 1
ATOM 1483 O O . PRO A 1 195 ? 23.146 4.120 -12.303 1.00 95.62 195 PRO A O 1
ATOM 1486 N N . LEU A 1 196 ? 22.008 6.064 -12.322 1.00 96.06 196 LEU A N 1
ATOM 1487 C CA . LEU A 1 196 ? 21.377 5.842 -13.621 1.00 96.06 196 LEU A CA 1
ATOM 1488 C C . LEU A 1 196 ? 22.416 6.029 -14.736 1.00 96.06 196 LEU A C 1
ATOM 1490 O O . LEU A 1 196 ? 22.909 7.134 -14.952 1.00 96.06 196 LEU A O 1
ATOM 1494 N N . ARG A 1 197 ? 22.762 4.937 -15.429 1.00 94.12 197 ARG A N 1
ATOM 1495 C CA . ARG A 1 197 ? 23.808 4.930 -16.471 1.00 94.12 197 ARG A CA 1
ATOM 1496 C C . ARG A 1 197 ? 23.314 5.354 -17.854 1.00 94.12 197 ARG A C 1
ATOM 1498 O O . ARG A 1 197 ? 24.132 5.740 -18.688 1.00 94.12 197 ARG A O 1
ATOM 1505 N N . ASP A 1 198 ? 22.009 5.282 -18.100 1.00 94.69 198 ASP A N 1
ATOM 1506 C CA . ASP A 1 198 ? 21.413 5.740 -19.354 1.00 94.69 198 ASP A CA 1
ATOM 1507 C C . ASP A 1 198 ? 21.572 7.262 -19.476 1.00 94.69 198 ASP A C 1
ATOM 1509 O O . ASP A 1 198 ? 20.963 8.029 -18.727 1.00 94.69 198 ASP A O 1
ATOM 1513 N N . ARG A 1 199 ? 22.425 7.701 -20.410 1.00 93.06 199 ARG A N 1
ATOM 1514 C CA . ARG A 1 199 ? 22.786 9.116 -20.570 1.00 93.06 199 ARG A CA 1
ATOM 1515 C C . ARG A 1 199 ? 21.614 9.972 -21.035 1.00 93.06 199 ARG A C 1
ATOM 1517 O O . ARG A 1 199 ? 21.508 11.115 -20.601 1.00 93.06 199 ARG A O 1
ATOM 1524 N N . GLN A 1 200 ? 20.751 9.448 -21.904 1.00 91.88 200 GLN A N 1
ATOM 1525 C CA . GLN A 1 200 ? 19.616 10.201 -22.439 1.00 91.88 200 GLN A CA 1
ATOM 1526 C C . GLN A 1 200 ? 18.545 10.375 -21.364 1.00 91.88 200 GLN A C 1
ATOM 1528 O O . GLN A 1 200 ? 18.032 11.478 -21.166 1.00 91.88 200 GLN A O 1
ATOM 1533 N N . LEU A 1 201 ? 18.263 9.311 -20.610 1.00 95.31 201 LEU A N 1
ATOM 1534 C CA . LEU A 1 201 ? 17.320 9.347 -19.500 1.00 95.31 201 LEU A CA 1
ATOM 1535 C C . LEU A 1 201 ? 17.828 10.239 -18.362 1.00 95.31 201 LEU A C 1
ATOM 1537 O O . LEU A 1 201 ? 17.076 11.063 -17.838 1.00 95.31 201 LEU A O 1
ATOM 1541 N N . ALA A 1 202 ? 19.117 10.132 -18.027 1.00 94.81 202 ALA A N 1
ATOM 1542 C CA . ALA A 1 202 ? 19.761 10.994 -17.043 1.00 94.81 202 ALA A CA 1
ATOM 1543 C C . ALA A 1 202 ? 19.729 12.468 -17.471 1.00 94.81 202 ALA A C 1
ATOM 1545 O O . ALA A 1 202 ? 19.378 13.321 -16.660 1.00 94.81 202 ALA A O 1
ATOM 1546 N N . ALA A 1 203 ? 20.021 12.776 -18.740 1.00 94.62 203 ALA A N 1
ATOM 1547 C CA . ALA A 1 203 ? 19.953 14.138 -19.266 1.00 94.62 203 ALA A CA 1
ATOM 1548 C C . ALA A 1 203 ? 18.523 14.701 -19.247 1.00 94.62 203 ALA A C 1
ATOM 1550 O O . ALA A 1 203 ? 18.328 15.857 -18.887 1.00 94.62 203 ALA A O 1
ATOM 1551 N N . MET A 1 204 ? 17.511 13.889 -19.569 1.00 94.44 204 MET A N 1
ATOM 1552 C CA . MET A 1 204 ? 16.108 14.318 -19.515 1.00 94.44 204 MET A CA 1
ATOM 1553 C C . MET A 1 204 ? 15.651 14.646 -18.088 1.00 94.44 204 MET A C 1
ATOM 1555 O O . MET A 1 204 ? 14.836 15.546 -17.886 1.00 94.44 204 MET A O 1
ATOM 1559 N N . LEU A 1 205 ? 16.137 13.893 -17.102 1.00 95.75 205 LEU A N 1
ATOM 1560 C CA . LEU A 1 205 ? 15.781 14.081 -15.696 1.00 95.75 205 LEU A CA 1
ATOM 1561 C C . LEU A 1 205 ? 16.706 15.074 -14.975 1.00 95.75 205 LEU A C 1
ATOM 1563 O O . LEU A 1 205 ? 16.407 15.481 -13.845 1.00 95.75 205 LEU A O 1
ATOM 1567 N N . ALA A 1 206 ? 17.797 15.495 -15.620 1.00 93.75 206 ALA A N 1
ATOM 1568 C CA . ALA A 1 206 ? 18.695 16.518 -15.113 1.00 93.75 206 ALA A CA 1
ATOM 1569 C C . ALA A 1 206 ? 17.936 17.834 -14.882 1.00 93.75 206 ALA A C 1
ATOM 1571 O O . ALA A 1 206 ? 17.028 18.203 -15.624 1.00 93.75 206 ALA A O 1
ATOM 1572 N N . GLY A 1 207 ? 18.269 18.536 -13.798 1.00 89.94 207 GLY A N 1
ATOM 1573 C CA . GLY A 1 207 ? 17.608 19.795 -13.439 1.00 89.94 207 GLY A CA 1
ATOM 1574 C C . GLY A 1 207 ? 16.175 19.656 -12.903 1.00 89.94 207 GLY A C 1
ATOM 1575 O O . GLY A 1 207 ? 15.575 20.656 -12.518 1.00 89.94 207 GLY A O 1
ATOM 1576 N N . SER A 1 208 ? 15.620 18.441 -12.795 1.00 93.19 208 SER A N 1
ATOM 1577 C CA . SER A 1 208 ? 14.295 18.226 -12.183 1.00 93.19 208 SER A CA 1
ATOM 1578 C C . SER A 1 208 ? 14.252 18.527 -10.676 1.00 93.19 208 SER A C 1
ATOM 1580 O O . SER A 1 208 ? 13.168 18.697 -10.111 1.00 93.19 208 SER A O 1
ATOM 1582 N N . GLY A 1 209 ? 15.417 18.576 -10.016 1.00 93.06 209 GLY A N 1
ATOM 1583 C CA . GLY A 1 209 ? 15.529 18.693 -8.560 1.00 93.06 209 GLY A CA 1
ATOM 1584 C C . GLY A 1 209 ? 15.027 17.450 -7.814 1.00 93.06 209 GLY A C 1
ATOM 1585 O O . GLY A 1 209 ? 14.650 17.549 -6.648 1.00 93.06 209 GLY A O 1
ATOM 1586 N N . ILE A 1 210 ? 14.961 16.303 -8.499 1.00 95.62 210 ILE A N 1
ATOM 1587 C CA . ILE A 1 210 ? 14.527 15.009 -7.967 1.00 95.62 210 ILE A CA 1
ATOM 1588 C C . ILE A 1 210 ? 15.718 14.053 -8.002 1.00 95.62 210 ILE A C 1
ATOM 1590 O O . ILE A 1 210 ? 16.459 14.011 -8.984 1.00 95.62 210 ILE A O 1
ATOM 1594 N N . ARG A 1 211 ? 15.909 13.270 -6.937 1.00 95.44 211 ARG A N 1
ATOM 1595 C CA . ARG A 1 211 ? 16.981 12.274 -6.885 1.00 95.44 211 ARG A CA 1
ATOM 1596 C C . ARG A 1 211 ? 16.599 11.063 -7.733 1.00 95.44 211 ARG A C 1
ATOM 1598 O O . ARG A 1 211 ? 15.602 10.408 -7.455 1.00 95.44 211 ARG A O 1
ATOM 1605 N N . VAL A 1 212 ? 17.396 10.743 -8.743 1.00 96.75 212 VAL A N 1
ATOM 1606 C CA . VAL A 1 212 ? 17.138 9.610 -9.642 1.00 96.75 212 VAL A CA 1
ATOM 1607 C C . VAL A 1 212 ? 18.174 8.521 -9.415 1.00 96.75 212 VAL A C 1
ATOM 1609 O O . VAL A 1 212 ? 19.349 8.824 -9.209 1.00 96.75 212 VAL A O 1
ATOM 1612 N N . GLY A 1 213 ? 17.759 7.259 -9.468 1.00 96.62 213 GLY A N 1
ATOM 1613 C CA . GLY A 1 213 ? 18.698 6.146 -9.448 1.00 96.62 213 GLY A CA 1
ATOM 1614 C C . GLY A 1 213 ? 18.046 4.798 -9.708 1.00 96.62 213 GLY A C 1
ATOM 1615 O O . GLY A 1 213 ? 16.868 4.723 -10.055 1.00 96.62 213 GLY A O 1
ATOM 1616 N N . VAL A 1 214 ? 18.854 3.752 -9.567 1.00 98.00 214 VAL A N 1
ATOM 1617 C CA . VAL A 1 214 ? 18.513 2.380 -9.939 1.00 98.00 214 VAL A CA 1
ATOM 1618 C C . VAL A 1 214 ? 18.524 1.478 -8.712 1.00 98.00 214 VAL A C 1
ATOM 1620 O O . VAL A 1 214 ? 19.474 1.510 -7.928 1.00 98.00 214 VAL A O 1
ATOM 1623 N N . GLU A 1 215 ? 17.477 0.680 -8.560 1.00 97.44 215 GLU A N 1
ATOM 1624 C CA . GLU A 1 215 ? 17.395 -0.416 -7.601 1.00 97.44 215 GLU A CA 1
ATOM 1625 C C . GLU A 1 215 ? 17.647 -1.744 -8.325 1.00 97.44 215 GLU A C 1
ATOM 1627 O O . GLU A 1 215 ? 17.045 -2.015 -9.367 1.00 97.44 215 GLU A O 1
ATOM 1632 N N . ASN A 1 216 ? 18.549 -2.567 -7.787 1.00 96.31 216 ASN A N 1
ATOM 1633 C CA . ASN A 1 216 ? 18.885 -3.856 -8.385 1.00 96.31 216 ASN A CA 1
ATOM 1634 C C . ASN A 1 216 ? 17.974 -4.952 -7.827 1.00 96.31 216 ASN A C 1
ATOM 1636 O O . ASN A 1 216 ? 18.194 -5.422 -6.714 1.00 96.31 216 ASN A O 1
ATOM 1640 N N . VAL A 1 217 ? 16.989 -5.375 -8.616 1.00 96.00 217 VAL A N 1
ATOM 1641 C CA . VAL A 1 217 ? 16.000 -6.401 -8.245 1.00 96.00 217 VAL A CA 1
ATOM 1642 C C . VAL A 1 217 ? 15.991 -7.583 -9.218 1.00 96.00 217 VAL A C 1
ATOM 1644 O O . VAL A 1 217 ? 15.272 -8.557 -9.001 1.00 96.00 217 VAL A O 1
ATOM 1647 N N . ALA A 1 218 ? 16.808 -7.564 -10.279 1.00 95.81 218 ALA A N 1
ATOM 1648 C CA . ALA A 1 218 ? 16.822 -8.610 -11.305 1.00 95.81 218 ALA A CA 1
ATOM 1649 C C . ALA A 1 218 ? 17.206 -10.006 -10.780 1.00 95.81 218 ALA A C 1
ATOM 1651 O O . ALA A 1 218 ? 16.913 -11.018 -11.431 1.00 95.81 218 ALA A O 1
ATOM 1652 N N . ALA A 1 219 ? 17.867 -10.086 -9.622 1.00 94.75 219 ALA A N 1
ATOM 1653 C CA . ALA A 1 219 ? 18.127 -11.349 -8.931 1.00 94.75 219 ALA A CA 1
ATOM 1654 C C . ALA A 1 219 ? 16.844 -11.969 -8.341 1.00 94.75 219 ALA A C 1
ATOM 1656 O O . ALA A 1 219 ? 16.738 -13.190 -8.248 1.00 94.75 219 ALA A O 1
ATOM 1657 N N . GLU A 1 220 ? 15.859 -11.140 -7.999 1.00 94.81 220 GLU A N 1
ATOM 1658 C CA . GLU A 1 220 ? 14.641 -11.517 -7.277 1.00 94.81 220 GLU A CA 1
ATOM 1659 C C . GLU A 1 220 ? 13.422 -11.609 -8.196 1.00 94.81 220 GLU A C 1
ATOM 1661 O O . GLU A 1 220 ? 12.555 -12.455 -7.980 1.00 94.81 220 GLU A O 1
ATOM 1666 N N . THR A 1 221 ? 13.364 -10.792 -9.252 1.00 96.31 221 THR A N 1
ATOM 1667 C CA . THR A 1 221 ? 12.204 -10.709 -10.147 1.00 96.31 221 THR A CA 1
ATOM 1668 C C . THR A 1 221 ? 12.583 -10.338 -11.586 1.00 96.31 221 THR A C 1
ATOM 1670 O O . THR A 1 221 ? 13.676 -9.849 -11.870 1.00 96.31 221 THR A O 1
ATOM 1673 N N . ARG A 1 222 ? 11.678 -10.600 -12.534 1.00 96.75 222 ARG A N 1
ATOM 1674 C CA . ARG A 1 222 ? 11.714 -10.099 -13.918 1.00 96.75 222 ARG A CA 1
ATOM 1675 C C . ARG A 1 222 ? 10.721 -8.962 -14.171 1.00 96.75 222 ARG A C 1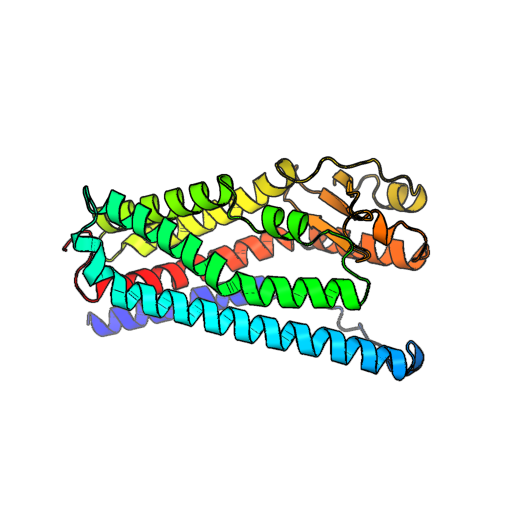
ATOM 1677 O O . ARG A 1 222 ? 10.675 -8.458 -15.302 1.00 96.75 222 ARG A O 1
ATOM 1684 N N . GLU A 1 223 ? 9.925 -8.578 -13.176 1.00 95.75 223 GLU A N 1
ATOM 1685 C CA . GLU A 1 223 ? 8.997 -7.449 -13.283 1.00 95.75 223 GLU A CA 1
ATOM 1686 C C . GLU A 1 223 ? 9.758 -6.174 -13.598 1.00 95.75 223 GLU A C 1
ATOM 1688 O O . GLU A 1 223 ? 10.773 -5.890 -12.973 1.00 95.75 223 GLU A O 1
ATOM 1693 N N . ALA A 1 224 ? 9.291 -5.432 -14.597 1.00 96.50 224 ALA A N 1
ATOM 1694 C CA . ALA A 1 224 ? 9.833 -4.129 -14.938 1.00 96.50 224 ALA A CA 1
ATOM 1695 C C . ALA A 1 224 ? 9.029 -3.062 -14.199 1.00 96.50 224 ALA A C 1
ATOM 1697 O O . ALA A 1 224 ? 7.811 -3.010 -14.354 1.00 96.50 224 ALA A O 1
ATOM 1698 N N . ASN A 1 225 ? 9.705 -2.215 -13.426 1.00 96.94 225 ASN A N 1
ATOM 1699 C CA . ASN A 1 225 ? 9.049 -1.154 -12.673 1.00 96.94 225 ASN A CA 1
ATOM 1700 C C . ASN A 1 225 ? 9.866 0.145 -12.658 1.00 96.94 225 ASN A C 1
ATOM 1702 O O . ASN A 1 225 ? 11.099 0.137 -12.749 1.00 96.94 225 ASN A O 1
ATOM 1706 N N . ALA A 1 226 ? 9.163 1.256 -12.494 1.00 97.44 226 ALA A N 1
ATOM 1707 C CA . ALA A 1 226 ? 9.717 2.523 -12.060 1.00 97.44 226 ALA A CA 1
ATOM 1708 C C . ALA A 1 226 ? 8.729 3.153 -11.075 1.00 97.44 226 ALA A C 1
ATOM 1710 O O . ALA A 1 226 ? 7.528 2.925 -11.184 1.00 97.44 226 ALA A O 1
ATOM 1711 N N . GLU A 1 227 ? 9.218 3.921 -10.107 1.00 96.50 227 GLU A N 1
ATOM 1712 C CA . GLU A 1 227 ? 8.345 4.557 -9.124 1.00 96.50 227 GLU A CA 1
ATOM 1713 C C . GLU A 1 227 ? 8.798 5.962 -8.726 1.00 96.50 227 GLU A C 1
ATOM 1715 O O . GLU A 1 227 ? 9.984 6.254 -8.540 1.00 96.50 227 GLU A O 1
ATOM 1720 N N . ALA A 1 228 ? 7.816 6.841 -8.549 1.00 97.19 228 ALA A N 1
ATOM 1721 C CA . ALA A 1 228 ? 7.955 8.161 -7.965 1.00 97.19 228 ALA A CA 1
ATOM 1722 C C . ALA A 1 228 ? 7.562 8.140 -6.480 1.00 97.19 228 ALA A C 1
ATOM 1724 O O . ALA A 1 228 ? 6.390 7.986 -6.134 1.00 97.19 228 ALA A O 1
ATOM 1725 N N . ILE A 1 229 ? 8.537 8.384 -5.599 1.00 96.25 229 ILE A N 1
ATOM 1726 C CA . ILE A 1 229 ? 8.327 8.420 -4.144 1.00 96.25 229 ILE A CA 1
ATOM 1727 C C . ILE A 1 229 ? 8.803 9.736 -3.520 1.00 96.25 229 ILE A C 1
ATOM 1729 O O . ILE A 1 229 ? 9.633 10.454 -4.080 1.00 96.25 229 ILE A O 1
ATOM 1733 N N . GLY A 1 230 ? 8.302 10.044 -2.325 1.00 94.94 230 GLY A N 1
ATOM 1734 C CA . GLY A 1 230 ? 8.737 11.185 -1.521 1.00 94.94 230 GLY A CA 1
ATOM 1735 C C . GLY A 1 230 ? 8.146 12.544 -1.882 1.00 94.94 230 GLY A C 1
ATOM 1736 O O . GLY A 1 230 ? 7.521 12.754 -2.919 1.00 94.94 230 GLY A O 1
ATOM 1737 N N . ILE A 1 231 ? 8.352 13.501 -0.980 1.00 94.56 231 ILE A N 1
ATOM 1738 C CA . ILE A 1 231 ? 7.768 14.840 -1.045 1.00 94.56 231 ILE A CA 1
ATOM 1739 C C . ILE A 1 231 ? 8.851 15.882 -0.747 1.00 94.56 231 ILE A C 1
ATOM 1741 O O . ILE A 1 231 ? 9.704 15.695 0.117 1.00 94.56 231 ILE A O 1
ATOM 1745 N N . GLY A 1 232 ? 8.817 17.009 -1.465 1.00 92.00 232 GLY A N 1
ATOM 1746 C CA . GLY A 1 232 ? 9.751 18.112 -1.238 1.00 92.00 232 GLY A CA 1
ATOM 1747 C C . GLY A 1 232 ? 11.215 17.695 -1.474 1.00 92.00 232 GLY A C 1
ATOM 1748 O O . GLY A 1 232 ? 11.523 17.219 -2.572 1.00 92.00 232 GLY A O 1
ATOM 1749 N N . PRO A 1 233 ? 12.122 17.871 -0.495 1.00 92.50 233 PRO A N 1
ATOM 1750 C CA . PRO A 1 233 ? 13.535 17.504 -0.636 1.00 92.50 233 PRO A CA 1
ATOM 1751 C C . PRO A 1 233 ? 13.806 15.996 -0.733 1.00 92.50 233 PRO A C 1
ATOM 1753 O O . PRO A 1 233 ? 14.866 15.605 -1.210 1.00 92.50 233 PRO A O 1
ATOM 1756 N N . THR A 1 234 ? 12.873 15.137 -0.301 1.00 94.38 234 THR A N 1
ATOM 1757 C CA . THR A 1 234 ? 13.069 13.673 -0.290 1.00 94.38 234 THR A CA 1
ATOM 1758 C C . THR A 1 234 ? 12.563 12.981 -1.555 1.00 94.38 234 THR A C 1
ATOM 1760 O O . THR A 1 234 ? 12.549 11.753 -1.622 1.00 94.38 234 THR A O 1
ATOM 1763 N N . ARG A 1 235 ? 12.148 13.747 -2.574 1.00 95.62 235 ARG A N 1
ATOM 1764 C CA . ARG A 1 235 ? 11.632 13.205 -3.838 1.00 95.62 235 ARG A CA 1
ATOM 1765 C C . ARG A 1 235 ? 12.670 12.333 -4.537 1.00 95.62 235 ARG A C 1
ATOM 1767 O O . ARG A 1 235 ? 13.794 12.775 -4.795 1.00 95.62 235 ARG A O 1
ATOM 1774 N N . ARG A 1 236 ? 12.249 11.125 -4.905 1.00 96.75 236 ARG A N 1
ATOM 1775 C CA . ARG A 1 236 ? 13.026 10.163 -5.684 1.00 96.75 236 ARG A CA 1
ATOM 1776 C C . ARG A 1 236 ? 12.231 9.674 -6.897 1.00 96.75 236 ARG A C 1
ATOM 1778 O O . ARG A 1 236 ? 11.001 9.606 -6.849 1.00 96.75 236 ARG A O 1
ATOM 1785 N N . ILE A 1 237 ? 12.944 9.344 -7.969 1.00 97.44 237 ILE A N 1
ATOM 1786 C CA . ILE A 1 237 ? 12.464 8.459 -9.039 1.00 97.44 237 ILE A CA 1
ATOM 1787 C C . ILE A 1 237 ? 13.401 7.254 -9.058 1.00 97.44 237 ILE A C 1
ATOM 1789 O O . ILE A 1 237 ? 14.618 7.417 -9.185 1.00 97.44 237 ILE A O 1
ATOM 1793 N N . ILE A 1 238 ? 12.838 6.065 -8.889 1.00 97.75 238 ILE A N 1
ATOM 1794 C CA . ILE A 1 238 ? 13.578 4.807 -8.811 1.00 97.75 238 ILE A CA 1
ATOM 1795 C C . ILE A 1 238 ? 13.236 3.988 -10.045 1.00 97.75 238 ILE A C 1
ATOM 1797 O O . ILE A 1 238 ? 12.066 3.749 -10.321 1.00 97.75 238 ILE A O 1
ATOM 1801 N N . PHE A 1 239 ? 14.255 3.568 -10.787 1.00 98.06 239 PHE A N 1
ATOM 1802 C CA . PHE A 1 239 ? 14.116 2.580 -11.851 1.00 98.06 239 PHE A CA 1
ATOM 1803 C C . PHE A 1 239 ? 14.615 1.236 -11.343 1.00 98.06 239 PHE A C 1
ATOM 1805 O O . PHE A 1 239 ? 15.653 1.168 -10.693 1.00 98.06 239 PHE A O 1
ATOM 1812 N N . THR A 1 240 ? 13.921 0.160 -11.677 1.00 97.75 240 THR A N 1
ATOM 1813 C CA . THR A 1 240 ? 14.468 -1.186 -11.474 1.00 97.75 240 THR A CA 1
ATOM 1814 C C . THR A 1 240 ? 15.510 -1.504 -12.551 1.00 97.75 240 THR A C 1
ATOM 1816 O O . THR A 1 240 ? 15.391 -1.095 -13.706 1.00 97.75 240 THR A O 1
ATOM 1819 N N . ASP A 1 241 ? 16.551 -2.256 -12.222 1.00 97.31 241 ASP A N 1
ATOM 1820 C CA . ASP A 1 241 ? 17.496 -2.771 -13.224 1.00 97.31 241 ASP A CA 1
ATOM 1821 C C . ASP A 1 241 ? 16.809 -3.642 -14.299 1.00 97.31 241 ASP A C 1
ATOM 1823 O O . ASP A 1 241 ? 17.238 -3.678 -15.453 1.00 97.31 241 ASP A O 1
ATOM 1827 N N . THR A 1 242 ? 15.686 -4.279 -13.970 1.00 97.31 242 THR A N 1
ATOM 1828 C CA . THR A 1 242 ? 14.865 -5.082 -14.886 1.00 97.31 242 THR A CA 1
ATOM 1829 C C . THR A 1 242 ? 14.161 -4.276 -15.984 1.00 97.31 242 THR A C 1
ATOM 1831 O O . THR A 1 242 ? 13.977 -4.825 -17.079 1.00 97.31 242 THR A O 1
ATOM 1834 N N . ILE A 1 243 ? 13.752 -3.018 -15.746 1.00 97.19 243 ILE A N 1
ATOM 1835 C CA . ILE A 1 243 ? 13.213 -2.145 -16.811 1.00 97.19 243 ILE A CA 1
ATOM 1836 C C . ILE A 1 243 ? 14.339 -1.588 -17.691 1.00 97.19 243 ILE A C 1
ATOM 1838 O O . ILE A 1 243 ? 14.153 -1.395 -18.887 1.00 97.19 243 ILE A O 1
ATOM 1842 N N . LEU A 1 244 ? 15.538 -1.421 -17.128 1.00 96.88 244 LEU A N 1
ATOM 1843 C CA . LEU A 1 244 ? 16.727 -0.952 -17.846 1.00 96.88 244 LEU A CA 1
ATOM 1844 C C . LEU A 1 244 ? 17.514 -2.084 -18.535 1.00 96.88 244 LEU A C 1
ATOM 1846 O O . LEU A 1 244 ? 18.494 -1.827 -19.228 1.00 96.88 244 LEU A O 1
ATOM 1850 N N . GLY A 1 245 ? 17.079 -3.338 -18.386 1.00 93.00 245 GLY A N 1
ATOM 1851 C CA . GLY A 1 245 ? 17.754 -4.539 -18.894 1.00 93.00 245 GLY A CA 1
ATOM 1852 C C . GLY A 1 245 ? 17.652 -4.776 -20.408 1.00 93.00 245 GLY A C 1
ATOM 1853 O O . GLY A 1 245 ? 17.742 -5.922 -20.839 1.00 93.00 245 GLY A O 1
ATOM 1854 N N . GLY A 1 246 ? 17.399 -3.738 -21.212 1.00 92.12 246 GLY A N 1
ATOM 1855 C CA . GLY A 1 246 ? 17.403 -3.797 -22.683 1.00 92.12 246 GLY A CA 1
ATOM 1856 C C . GLY A 1 246 ? 16.130 -4.331 -23.353 1.00 92.12 246 GLY A C 1
ATOM 1857 O O . GLY A 1 246 ? 16.070 -4.387 -24.576 1.00 92.12 246 GLY A O 1
ATOM 1858 N N . ARG A 1 247 ? 15.095 -4.698 -22.583 1.00 93.75 247 ARG A N 1
ATOM 1859 C CA . ARG A 1 247 ? 13.783 -5.112 -23.128 1.00 93.75 247 ARG A CA 1
ATOM 1860 C C . ARG A 1 247 ? 12.949 -3.949 -23.670 1.00 93.75 247 ARG A C 1
ATOM 1862 O O . ARG A 1 247 ? 12.009 -4.197 -24.415 1.00 93.75 247 ARG A O 1
ATOM 1869 N N . PHE A 1 248 ? 13.276 -2.727 -23.257 1.00 95.31 248 PHE A N 1
ATOM 1870 C CA . PHE A 1 248 ? 12.551 -1.509 -23.598 1.00 95.31 248 PHE A CA 1
ATOM 1871 C C . PHE A 1 248 ? 13.489 -0.529 -24.298 1.00 95.31 248 PHE A C 1
ATOM 1873 O O . PHE A 1 248 ? 14.613 -0.304 -23.843 1.00 95.31 248 PHE A O 1
ATOM 1880 N N . GLY A 1 249 ? 13.027 0.042 -25.406 1.00 94.69 249 GLY A N 1
ATOM 1881 C CA . GLY A 1 249 ? 13.753 1.040 -26.178 1.00 94.69 249 GLY A CA 1
ATOM 1882 C C . GLY A 1 249 ? 13.650 2.446 -25.583 1.00 94.69 249 GLY A C 1
ATOM 1883 O O . GLY A 1 249 ? 12.838 2.736 -24.702 1.00 94.69 249 GLY A O 1
ATOM 1884 N N . GLU A 1 250 ? 14.440 3.371 -26.130 1.00 94.62 250 GLU A N 1
ATOM 1885 C CA . GLU A 1 250 ? 14.480 4.768 -25.677 1.00 94.62 250 GLU A CA 1
ATOM 1886 C C . GLU A 1 250 ? 13.091 5.453 -25.640 1.00 94.62 250 GLU A C 1
ATOM 1888 O O . GLU A 1 250 ? 12.787 6.132 -24.654 1.00 94.62 250 GLU A O 1
ATOM 1893 N N . PRO A 1 251 ? 12.195 5.300 -26.643 1.00 96.19 251 PRO A N 1
ATOM 1894 C CA . PRO A 1 251 ? 10.870 5.919 -26.581 1.00 96.19 251 PRO A CA 1
ATOM 1895 C C . PRO A 1 251 ? 10.030 5.455 -25.386 1.00 96.19 251 PRO A C 1
ATOM 1897 O O . PRO A 1 251 ? 9.342 6.275 -24.777 1.00 96.19 251 PRO A O 1
ATOM 1900 N N . GLU A 1 252 ? 10.120 4.175 -25.032 1.00 96.12 252 GLU A N 1
ATOM 1901 C CA . GLU A 1 252 ? 9.357 3.554 -23.947 1.00 96.12 252 GLU A CA 1
ATOM 1902 C C . GLU A 1 252 ? 9.900 3.999 -22.586 1.00 96.12 252 GLU A C 1
ATOM 1904 O O . GLU A 1 252 ? 9.136 4.445 -21.730 1.00 96.12 252 GLU A O 1
ATOM 1909 N N . LEU A 1 253 ? 11.227 4.004 -22.417 1.00 97.12 253 LEU A N 1
ATOM 1910 C CA . LEU A 1 253 ? 11.868 4.498 -21.196 1.00 97.12 253 LEU A CA 1
ATOM 1911 C C . LEU A 1 253 ? 11.601 5.991 -20.970 1.00 97.12 253 LEU A C 1
ATOM 1913 O O . LEU A 1 253 ? 11.291 6.406 -19.851 1.00 97.12 253 LEU A O 1
ATOM 1917 N N . ARG A 1 254 ? 11.636 6.812 -22.030 1.00 96.81 254 ARG A N 1
ATOM 1918 C CA . ARG A 1 254 ? 11.258 8.233 -21.938 1.00 96.81 254 ARG A CA 1
ATOM 1919 C C . ARG A 1 254 ? 9.794 8.414 -21.558 1.00 96.81 254 ARG A C 1
ATOM 1921 O O . ARG A 1 254 ? 9.481 9.346 -20.818 1.00 96.81 254 ARG A O 1
ATOM 1928 N N . PHE A 1 255 ? 8.896 7.563 -22.056 1.00 96.56 255 PHE A N 1
ATOM 1929 C CA . PHE A 1 255 ? 7.489 7.594 -21.660 1.00 96.56 255 PHE A CA 1
ATOM 1930 C C . PHE A 1 255 ? 7.332 7.299 -20.164 1.00 96.56 255 PHE A C 1
ATOM 1932 O O . PHE A 1 255 ? 6.731 8.109 -19.458 1.00 96.56 255 PHE A O 1
ATOM 1939 N N . VAL A 1 256 ? 7.935 6.212 -19.672 1.00 97.50 256 VAL A N 1
ATOM 1940 C CA . VAL A 1 256 ? 7.889 5.829 -18.250 1.00 97.50 256 VAL A CA 1
ATOM 1941 C C . VAL A 1 256 ? 8.470 6.933 -17.368 1.00 97.50 256 VAL A C 1
ATOM 1943 O O . VAL A 1 256 ? 7.832 7.387 -16.428 1.00 97.50 256 VAL A O 1
ATOM 1946 N N . ALA A 1 257 ? 9.633 7.478 -17.710 1.00 97.62 257 ALA A N 1
ATOM 1947 C CA . ALA A 1 257 ? 10.231 8.551 -16.922 1.00 97.62 257 ALA A CA 1
ATOM 1948 C C . ALA A 1 257 ? 9.404 9.849 -16.923 1.00 97.62 257 ALA A C 1
ATOM 1950 O O . ALA A 1 257 ? 9.346 10.548 -15.909 1.00 97.62 257 ALA A O 1
ATOM 1951 N N . ARG A 1 258 ? 8.730 10.182 -18.032 1.00 96.44 258 ARG A N 1
ATOM 1952 C CA . ARG A 1 258 ? 7.775 11.304 -18.067 1.00 96.44 258 ARG A CA 1
ATOM 1953 C C . ARG A 1 258 ? 6.538 11.022 -17.219 1.00 96.44 258 ARG A C 1
ATOM 1955 O O . ARG A 1 258 ? 6.032 11.953 -16.596 1.00 96.44 258 ARG A O 1
ATOM 1962 N N . HIS A 1 259 ? 6.076 9.774 -17.179 1.00 96.44 259 HIS A N 1
ATOM 1963 C CA . HIS A 1 259 ? 4.999 9.337 -16.296 1.00 96.44 259 HIS A CA 1
ATOM 1964 C C . HIS A 1 259 ? 5.388 9.531 -14.823 1.00 96.44 259 HIS A C 1
ATOM 1966 O O . HIS A 1 259 ? 4.696 10.255 -14.105 1.00 96.44 259 HIS A O 1
ATOM 1972 N N . GLU A 1 260 ? 6.554 9.032 -14.404 1.00 97.56 260 GLU A N 1
ATOM 1973 C CA . GLU A 1 260 ? 7.054 9.218 -13.034 1.00 97.56 260 GLU A CA 1
ATOM 1974 C C . GLU A 1 260 ? 7.256 10.698 -12.679 1.00 97.56 260 GLU A C 1
ATOM 1976 O O . GLU A 1 260 ? 6.866 11.169 -11.606 1.00 97.56 260 GLU A O 1
ATOM 1981 N N . LEU A 1 261 ? 7.791 11.496 -13.607 1.00 96.38 261 LEU A N 1
ATOM 1982 C CA . LEU A 1 261 ? 7.927 12.938 -13.405 1.00 96.38 261 LEU A CA 1
ATOM 1983 C C . LEU A 1 261 ? 6.562 13.631 -13.263 1.00 96.38 261 LEU A C 1
ATOM 1985 O O . LEU A 1 261 ? 6.432 14.591 -12.494 1.00 96.38 261 LEU A O 1
ATOM 1989 N N . ALA A 1 262 ? 5.535 13.156 -13.971 1.00 94.69 262 ALA A N 1
ATOM 1990 C CA . ALA A 1 262 ? 4.186 13.695 -13.869 1.00 94.69 262 ALA A CA 1
ATOM 1991 C C . ALA A 1 262 ? 3.596 13.498 -12.466 1.00 94.69 262 ALA A C 1
ATOM 1993 O O . ALA A 1 262 ? 2.929 14.414 -11.984 1.00 94.69 262 ALA A O 1
ATOM 1994 N N . HIS A 1 263 ? 3.897 12.396 -11.766 1.00 95.81 263 HIS A N 1
ATOM 1995 C CA . HIS A 1 263 ? 3.483 12.213 -10.367 1.00 95.81 263 HIS A CA 1
ATOM 1996 C C . HIS A 1 263 ? 4.000 13.331 -9.459 1.00 95.81 263 HIS A C 1
ATOM 1998 O O . HIS A 1 263 ? 3.235 13.904 -8.673 1.00 95.81 263 HIS A O 1
ATOM 2004 N N . HIS A 1 264 ? 5.269 13.708 -9.622 1.00 95.81 264 HIS A N 1
ATOM 2005 C CA . HIS A 1 264 ? 5.873 14.811 -8.874 1.00 95.81 264 HIS A CA 1
ATOM 2006 C C . HIS A 1 264 ? 5.320 16.174 -9.296 1.00 95.81 264 HIS A C 1
ATOM 2008 O O . HIS A 1 264 ? 4.986 16.993 -8.439 1.00 95.81 264 HIS A O 1
ATOM 2014 N N . ARG A 1 265 ? 5.173 16.418 -10.604 1.00 92.94 265 ARG A N 1
ATOM 2015 C CA . ARG A 1 265 ? 4.648 17.686 -11.144 1.00 92.94 265 ARG A CA 1
ATOM 2016 C C . ARG A 1 265 ? 3.177 17.924 -10.804 1.00 92.94 265 ARG A C 1
ATOM 2018 O O . ARG A 1 265 ? 2.774 19.069 -10.647 1.00 92.94 265 ARG A O 1
ATOM 2025 N N . ARG A 1 266 ? 2.375 16.864 -10.696 1.00 92.12 266 ARG A N 1
ATOM 2026 C CA . ARG A 1 266 ? 0.939 16.923 -10.369 1.00 92.12 266 ARG A CA 1
ATOM 2027 C C . ARG A 1 266 ? 0.651 16.705 -8.882 1.00 92.12 266 ARG A C 1
ATOM 2029 O O . ARG A 1 266 ? -0.517 16.596 -8.501 1.00 92.12 266 ARG A O 1
ATOM 2036 N N . HIS A 1 267 ? 1.694 16.653 -8.050 1.00 93.06 267 HIS A N 1
ATOM 2037 C CA . HIS A 1 267 ? 1.600 16.474 -6.602 1.00 93.06 267 HIS A CA 1
ATOM 2038 C C . HIS A 1 267 ? 0.789 15.232 -6.194 1.00 93.06 267 HIS A C 1
ATOM 2040 O O . HIS A 1 267 ? 0.068 15.256 -5.197 1.00 93.06 267 HIS A O 1
ATOM 2046 N N . HIS A 1 268 ? 0.892 14.135 -6.953 1.00 94.44 268 HIS A N 1
ATOM 2047 C CA . HIS A 1 268 ? 0.118 12.917 -6.691 1.00 94.44 268 HIS A CA 1
ATOM 2048 C C . HIS A 1 268 ? 0.397 12.338 -5.297 1.00 94.44 268 HIS A C 1
ATOM 2050 O O . HIS A 1 268 ? -0.526 11.850 -4.654 1.00 94.44 268 HIS A O 1
ATOM 2056 N N . L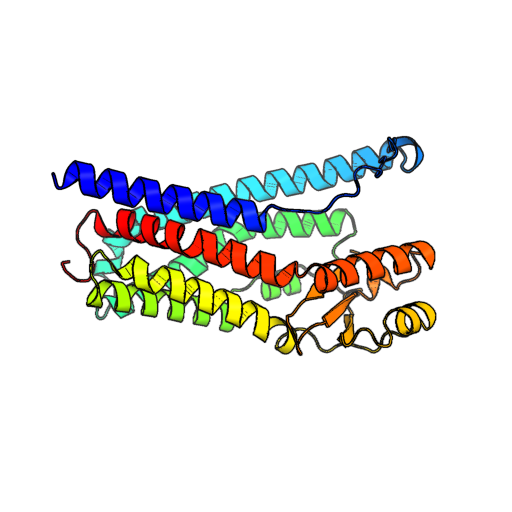EU A 1 269 ? 1.620 12.486 -4.781 1.00 94.81 269 LEU A N 1
ATOM 2057 C CA . LEU A 1 269 ? 1.971 12.040 -3.432 1.00 94.81 269 LEU A CA 1
ATOM 2058 C C . LEU A 1 269 ? 1.304 12.883 -2.337 1.00 94.81 269 LEU A C 1
ATOM 2060 O O . LEU A 1 269 ? 0.767 12.329 -1.380 1.00 94.81 269 LEU A O 1
ATOM 2064 N N . TRP A 1 270 ? 1.232 14.207 -2.512 1.00 95.31 270 TRP A N 1
ATOM 2065 C CA . TRP A 1 270 ? 0.440 15.068 -1.625 1.00 95.31 270 TRP A CA 1
ATOM 2066 C C . TRP A 1 270 ? -1.049 14.729 -1.689 1.00 95.31 270 TRP A C 1
ATOM 2068 O O . TRP A 1 270 ? -1.705 14.673 -0.653 1.00 95.31 270 TRP A O 1
ATOM 2078 N N . LYS A 1 271 ? -1.584 14.464 -2.889 1.00 94.69 271 LYS A N 1
ATOM 2079 C CA . LYS A 1 271 ? -2.979 14.030 -3.052 1.00 94.69 271 LYS A CA 1
ATOM 2080 C C . LYS A 1 271 ? -3.237 12.697 -2.350 1.00 94.69 271 LYS A C 1
ATOM 2082 O O . LYS A 1 271 ? -4.268 12.564 -1.703 1.00 94.69 271 LYS A O 1
ATOM 2087 N N . GLY A 1 272 ? -2.311 11.742 -2.438 1.00 94.94 272 GLY A N 1
ATOM 2088 C CA . GLY A 1 272 ? -2.384 10.470 -1.718 1.00 94.94 272 GLY A CA 1
ATOM 2089 C C . GLY A 1 272 ? -2.445 10.668 -0.202 1.00 94.94 272 GLY A C 1
ATOM 2090 O O . GLY A 1 272 ? -3.355 10.155 0.446 1.00 94.94 272 GLY A O 1
ATOM 2091 N N . ALA A 1 273 ? -1.549 11.491 0.355 1.00 95.94 273 ALA A N 1
ATOM 2092 C CA . ALA A 1 273 ? -1.563 11.838 1.778 1.00 95.94 273 ALA A CA 1
ATOM 2093 C C . ALA A 1 273 ? -2.861 12.556 2.196 1.00 95.94 273 ALA A C 1
ATOM 2095 O O . ALA A 1 273 ? -3.416 12.275 3.258 1.00 95.94 273 ALA A O 1
ATOM 2096 N N . ALA A 1 274 ? -3.387 13.442 1.346 1.00 96.12 274 ALA A N 1
ATOM 2097 C CA . ALA A 1 274 ? -4.645 14.138 1.596 1.00 96.12 274 ALA A CA 1
ATOM 2098 C C . ALA A 1 274 ? -5.860 13.195 1.551 1.00 96.12 274 ALA A C 1
ATOM 2100 O O . ALA A 1 274 ? -6.730 13.292 2.413 1.00 96.12 274 ALA A O 1
ATOM 2101 N N . TRP A 1 275 ? -5.906 12.248 0.607 1.00 97.00 275 TRP A N 1
ATOM 2102 C CA . TRP A 1 275 ? -6.930 11.198 0.582 1.00 97.00 275 TRP A CA 1
ATOM 2103 C C . TRP A 1 275 ? -6.869 10.332 1.836 1.00 97.00 275 TRP A C 1
ATOM 2105 O O . TRP A 1 275 ? -7.897 10.090 2.466 1.00 97.00 275 TRP A O 1
ATOM 2115 N N . PHE A 1 276 ? -5.668 9.915 2.242 1.00 96.75 276 PHE A N 1
ATOM 2116 C CA . PHE A 1 276 ? -5.481 9.174 3.484 1.00 96.75 276 PHE A CA 1
ATOM 2117 C C . PHE A 1 276 ? -6.011 9.959 4.694 1.00 96.75 276 PHE A C 1
ATOM 2119 O O . PHE A 1 276 ? -6.791 9.422 5.479 1.00 96.75 276 PHE A O 1
ATOM 2126 N N . ALA A 1 277 ? -5.672 11.247 4.811 1.00 96.12 277 ALA A N 1
ATOM 2127 C CA . ALA A 1 277 ? -6.176 12.116 5.874 1.00 96.12 277 ALA A CA 1
ATOM 2128 C C . ALA A 1 277 ? -7.710 12.249 5.856 1.00 96.12 277 ALA A C 1
ATOM 2130 O O . ALA A 1 277 ? -8.353 12.192 6.906 1.00 96.12 277 ALA A O 1
ATOM 2131 N N . LEU A 1 278 ? -8.298 12.372 4.663 1.00 96.38 278 LEU A N 1
ATOM 2132 C CA . LEU A 1 278 ? -9.741 12.494 4.466 1.00 96.38 278 LEU A CA 1
ATOM 2133 C C . LEU A 1 278 ? -10.507 11.239 4.927 1.00 96.38 278 LEU A C 1
ATOM 2135 O O . LEU A 1 278 ? -11.630 11.354 5.421 1.00 96.38 278 LEU A O 1
ATOM 2139 N N . PHE A 1 279 ? -9.901 10.052 4.817 1.00 96.75 279 PHE A N 1
ATOM 2140 C CA . PHE A 1 279 ? -10.477 8.793 5.310 1.00 96.75 279 PHE A CA 1
ATOM 2141 C C . PHE A 1 279 ? -10.104 8.459 6.761 1.00 96.75 279 PHE A C 1
ATOM 2143 O O . PHE A 1 279 ? -10.861 7.753 7.430 1.00 96.75 279 PHE A O 1
ATOM 2150 N N . ALA A 1 280 ? -8.989 8.978 7.282 1.00 95.88 280 ALA A N 1
ATOM 2151 C CA . ALA A 1 280 ? -8.513 8.668 8.630 1.00 95.88 280 ALA A CA 1
ATOM 2152 C C . ALA A 1 280 ? -9.554 8.992 9.716 1.00 95.88 280 ALA A C 1
ATOM 2154 O O . ALA A 1 280 ? -9.780 8.185 10.620 1.00 95.88 280 ALA A O 1
ATOM 2155 N N . LEU A 1 281 ? -10.226 10.145 9.615 1.00 93.31 281 LEU A N 1
ATOM 2156 C CA . LEU A 1 281 ? -11.212 10.581 10.606 1.00 93.31 281 LEU A CA 1
ATOM 2157 C C . LEU A 1 281 ? -12.510 9.739 10.582 1.00 93.31 281 LEU A C 1
ATOM 2159 O O . LEU A 1 281 ? -12.876 9.233 11.646 1.00 93.31 281 LEU A O 1
ATOM 2163 N N . PRO A 1 282 ? -13.189 9.513 9.434 1.00 94.19 282 PRO A N 1
ATOM 2164 C CA . PRO A 1 282 ? -14.331 8.596 9.366 1.00 94.19 282 PRO A CA 1
ATOM 2165 C C . PRO A 1 282 ? -14.006 7.179 9.851 1.00 94.19 282 PRO A C 1
ATOM 2167 O O . PRO A 1 282 ? -14.786 6.592 10.599 1.00 94.19 282 PRO A O 1
ATOM 2170 N N . CYS A 1 283 ? -12.838 6.641 9.489 1.00 94.19 283 CYS A N 1
ATOM 2171 C CA . CYS A 1 283 ? -12.404 5.326 9.957 1.00 94.19 283 CYS A CA 1
ATOM 2172 C C . CYS A 1 283 ? -12.214 5.299 11.481 1.00 94.19 283 CYS A C 1
ATOM 2174 O O . CYS A 1 283 ? -12.722 4.396 12.145 1.00 94.19 283 CYS A O 1
ATOM 2176 N N . ALA A 1 284 ? -11.553 6.308 12.059 1.00 93.19 284 ALA A N 1
ATOM 2177 C CA . ALA A 1 284 ? -11.406 6.429 13.510 1.00 93.19 284 ALA A CA 1
ATOM 2178 C C . ALA A 1 284 ? -12.766 6.550 14.220 1.00 93.19 284 ALA A C 1
ATOM 2180 O O . ALA A 1 284 ? -12.965 5.950 15.277 1.00 93.19 284 ALA A O 1
ATOM 2181 N N . PHE A 1 285 ? -13.723 7.275 13.630 1.00 93.00 285 PHE A N 1
ATOM 2182 C CA . PHE A 1 285 ? -15.090 7.365 14.144 1.00 93.00 285 PHE A CA 1
ATOM 2183 C C . PHE A 1 285 ? -15.789 6.001 14.154 1.00 93.00 285 PHE A C 1
ATOM 2185 O O . PHE A 1 285 ? -16.362 5.623 15.174 1.00 93.00 285 PHE A O 1
ATOM 2192 N N . VAL A 1 286 ? -15.712 5.236 13.059 1.00 92.56 286 VAL A N 1
ATOM 2193 C CA . VAL A 1 286 ? -16.296 3.885 12.986 1.00 92.56 286 VAL A CA 1
ATOM 2194 C C . VAL A 1 286 ? -15.671 2.965 14.035 1.00 92.56 286 VAL A C 1
ATOM 2196 O O . VAL A 1 286 ? -16.400 2.249 14.724 1.00 92.56 286 VAL A O 1
ATOM 2199 N N . LEU A 1 287 ? -14.348 3.024 14.220 1.00 90.12 287 LEU A N 1
ATOM 2200 C CA . LEU A 1 287 ? -13.649 2.259 15.255 1.00 90.12 287 LEU A CA 1
ATOM 2201 C C . LEU A 1 287 ? -14.112 2.640 16.665 1.00 90.12 287 LEU A C 1
ATOM 2203 O O . LEU A 1 287 ? -14.396 1.753 17.467 1.00 90.12 287 LEU A O 1
ATOM 2207 N N . ALA A 1 288 ? -14.250 3.934 16.964 1.00 90.25 288 ALA A N 1
ATOM 2208 C CA . ALA A 1 288 ? -14.777 4.398 18.247 1.00 90.25 288 ALA A CA 1
ATOM 2209 C C . ALA A 1 288 ? -16.222 3.924 18.469 1.00 90.25 288 ALA A C 1
ATOM 2211 O O . ALA A 1 288 ? -16.542 3.344 19.505 1.00 90.25 288 ALA A O 1
ATOM 2212 N N . ALA A 1 289 ? -17.083 4.099 17.465 1.00 89.19 289 ALA A N 1
ATOM 2213 C CA . ALA A 1 289 ? -18.489 3.719 17.526 1.00 89.19 289 ALA A CA 1
ATOM 2214 C C . ALA A 1 289 ? -18.698 2.202 17.648 1.00 89.19 289 ALA A C 1
ATOM 2216 O O . ALA A 1 289 ? -19.699 1.772 18.221 1.00 89.19 289 ALA A O 1
ATOM 2217 N N . ALA A 1 290 ? -17.790 1.388 17.106 1.00 86.75 290 ALA A N 1
ATOM 2218 C CA . ALA A 1 290 ? -17.808 -0.064 17.255 1.00 86.75 290 ALA A CA 1
ATOM 2219 C C . ALA A 1 290 ? -17.218 -0.514 18.602 1.00 86.75 290 ALA A C 1
ATOM 2221 O O . ALA A 1 290 ? -17.812 -1.357 19.274 1.00 86.75 290 ALA A O 1
ATOM 2222 N N . GLY A 1 291 ? -16.083 0.065 19.005 1.00 81.81 291 GLY A N 1
ATOM 2223 C CA . GLY A 1 291 ? -15.346 -0.312 20.212 1.00 81.81 291 GLY A CA 1
ATOM 2224 C C . GLY A 1 291 ? -16.038 0.074 21.518 1.00 81.81 291 GLY A C 1
ATOM 2225 O O . GLY A 1 291 ? -15.855 -0.602 22.521 1.00 81.81 291 GLY A O 1
ATOM 2226 N N . GLU A 1 292 ? -16.877 1.111 21.513 1.00 81.81 292 GLU A N 1
ATOM 2227 C CA . GLU A 1 292 ? -17.533 1.622 22.726 1.00 81.81 292 GLU A CA 1
ATOM 2228 C C . GLU A 1 292 ? -18.959 1.097 22.944 1.00 81.81 292 GLU A C 1
ATOM 2230 O O . GLU A 1 292 ? -19.641 1.519 23.879 1.00 81.81 292 GLU A O 1
ATOM 2235 N N . ARG A 1 293 ? -19.438 0.163 22.108 1.00 76.69 293 ARG A N 1
ATOM 2236 C CA . ARG A 1 293 ? -20.806 -0.387 22.215 1.00 76.69 293 ARG A CA 1
ATOM 2237 C C . ARG A 1 293 ? -21.079 -1.116 23.532 1.00 76.69 293 ARG A C 1
ATOM 2239 O O . ARG A 1 293 ? -22.240 -1.307 23.874 1.00 76.69 293 ARG A O 1
ATOM 2246 N N . ARG A 1 294 ? -20.034 -1.556 24.237 1.00 69.38 294 ARG A N 1
ATOM 2247 C CA . ARG A 1 294 ? -20.119 -2.372 25.461 1.00 69.38 294 ARG A CA 1
ATOM 2248 C C . ARG A 1 294 ? -19.442 -1.715 26.673 1.00 69.38 294 ARG A C 1
ATOM 2250 O O . ARG A 1 294 ? -19.053 -2.429 27.583 1.00 69.38 294 ARG A O 1
ATOM 2257 N N . GLY A 1 295 ? -19.285 -0.388 26.666 1.00 68.56 295 GLY A N 1
ATOM 2258 C CA . GLY A 1 295 ? -18.391 0.324 27.590 1.00 68.56 295 GLY A CA 1
ATOM 2259 C C . GLY A 1 295 ? -17.072 0.676 26.898 1.00 68.56 295 GLY A C 1
ATOM 2260 O O . GLY A 1 295 ? -16.658 0.002 25.956 1.00 68.56 295 GLY A O 1
ATOM 2261 N N . GLY A 1 296 ? -16.455 1.793 27.279 1.00 74.88 296 GLY A N 1
ATOM 2262 C CA . GLY A 1 296 ? -15.225 2.304 26.656 1.00 74.88 296 GLY A CA 1
ATOM 2263 C C . GLY A 1 296 ? -14.066 2.311 27.647 1.00 74.88 296 GLY A C 1
ATOM 2264 O O . GLY A 1 296 ? -14.281 2.251 28.844 1.00 74.88 296 GLY A O 1
ATOM 2265 N N . LEU A 1 297 ? -12.820 2.482 27.201 1.00 77.81 297 LEU A N 1
ATOM 2266 C CA . LEU A 1 297 ? -11.665 2.466 28.123 1.00 77.81 297 LEU A CA 1
ATOM 2267 C C . LEU A 1 297 ? -11.709 3.543 29.226 1.00 77.81 297 LEU A C 1
ATOM 2269 O O . LEU A 1 297 ? -11.069 3.382 30.262 1.00 77.81 297 LEU A O 1
ATOM 2273 N N . ALA A 1 298 ? -12.440 4.641 29.012 1.00 72.31 298 ALA A N 1
ATOM 2274 C CA . ALA A 1 298 ? -12.673 5.676 30.023 1.00 72.31 298 ALA A CA 1
ATOM 2275 C C . ALA A 1 298 ? -13.819 5.343 31.002 1.00 72.31 298 ALA A C 1
ATOM 2277 O O . ALA A 1 298 ? -13.908 5.946 32.068 1.00 72.31 298 ALA A O 1
ATOM 2278 N N . ARG A 1 299 ? -14.724 4.436 30.616 1.00 73.44 299 ARG A N 1
ATOM 2279 C CA . ARG A 1 299 ? -15.892 3.967 31.379 1.00 73.44 299 ARG A CA 1
ATOM 2280 C C . ARG A 1 299 ? -16.092 2.476 31.056 1.00 73.44 299 ARG A C 1
ATOM 2282 O O . ARG A 1 299 ? -16.920 2.189 30.181 1.00 73.44 299 ARG A O 1
ATOM 2289 N N . PRO A 1 300 ? -15.223 1.610 31.614 1.00 66.69 300 PRO A N 1
ATOM 2290 C CA . PRO A 1 300 ? -15.150 0.196 31.259 1.00 66.69 300 PRO A CA 1
ATOM 2291 C C . PRO A 1 300 ? -16.434 -0.558 31.592 1.00 66.69 300 PRO A C 1
ATOM 2293 O O . PRO A 1 300 ? -17.156 -0.120 32.516 1.00 66.69 300 PRO A O 1
#

Sequence (300 aa):
MRVAAGIATLAVLVAAWLFAASLLWRTQVPASLRLPRLDPHRYFSDALLRRTARHDGFLRIDFLLASAAQLLALAVLAVLAPRVVGRLRGGALLRGLELALVALVVSWAARLPFGLAAEWWERRYGISRQSYGAWLVARLPSPGSAGALLVLVALGMLLARRLGRRWWLAAGPALAAGGLVVTLVQPLLGPALHPLRDRQLAAMLAGSGIRVGVENVAAETREANAEAIGIGPTRRIIFTDTILGGRFGEPELRFVARHELAHHRRHHLWKGAAWFALFALPCAFVLAAAGERRGGLARP

Radius of gyration: 23.76 Å; chains: 1; bounding box: 58×42×66 Å